Protein AF-A0A3D2EVU8-F1 (afdb_monomer)

Solvent-accessible surface area (backbone atoms only — not comparable to full-atom values): 10740 Å² total; per-residue (Å²): 133,89,75,84,70,82,84,50,96,63,63,74,63,83,62,79,67,65,50,72,44,79,49,86,49,70,59,48,60,44,52,37,66,28,72,18,27,30,40,34,46,82,52,74,41,42,39,38,38,39,39,36,32,22,49,36,21,38,41,41,31,84,50,74,36,56,26,58,30,33,38,40,38,37,39,22,44,36,27,36,41,38,27,67,49,17,44,34,21,46,46,19,35,40,39,40,38,21,45,36,28,38,40,42,21,51,49,9,38,39,17,49,48,12,38,41,38,40,37,20,44,36,31,38,42,37,25,66,28,36,39,33,14,70,57,10,38,39,38,41,38,23,44,36,35,40,38,43,35,36,37,50,44,40,38,21,37,39,38,43,39,30,45,37,37,42,40,38,32,73,52,37,42,41,46,70,74,36,47,79,46,79,52,65,79,43,76,49,82,46,66,43,80,48,78,65,77,75,84,85,77,88,77,86,75,85,73,85,75,85,85,85,75,85,85,131

Nearest PDB 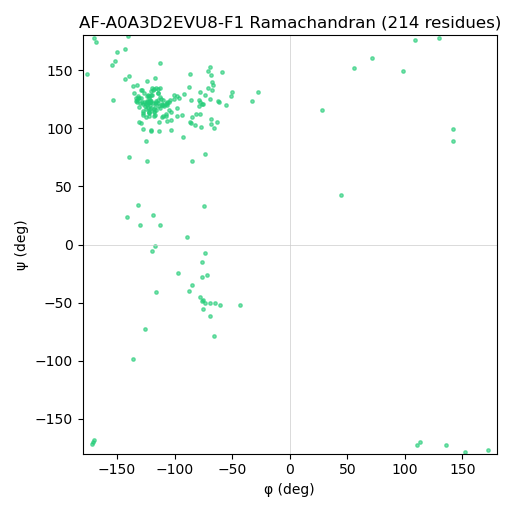structures (foldseek):
  5awf-assembly1_B  TM=2.174E-01  e=3.910E-01  Escherichia coli K-12

pLDDT: mean 75.53, std 14.18, range [32.53, 96.56]

Foldseek 3Di:
DPDPDDDDPDAPDEDDDADEDEDDDQEEEYEHEYQHWHYEYADENDDEEYEYEHQAEEYEYEDAYAHCAYEYHYYHQHYEYEYQHEEEAAHYEYAHEHQHYEYYYNAEYHAAQYEYEAYHQEAEYYGNHEYEHQAYEYEAYHAEYEAAHEDEYHHYEYEHYYAEYEHEYNEEYEVPVYHYHYHYNYYDYHYYYDYDDPDDDDDDDDDDDDDDDDDD

S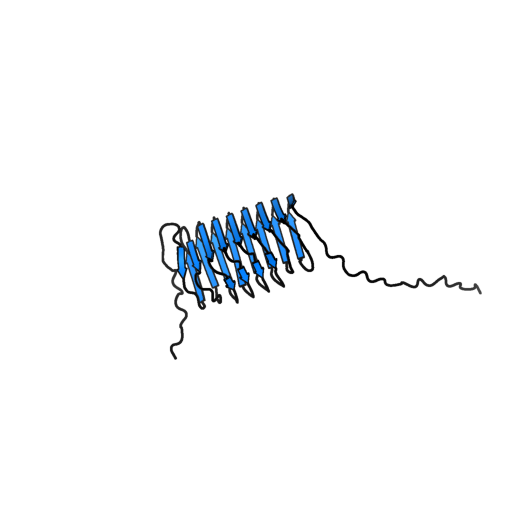equence (216 aa):
MLGFAPLATTPLGSPSANEAYSMQVTSGTFTLSLQGAGKLITDIYPSGQFSLNGRAVALSVNRPAQFNSGSFILEGQDVTLKDGFGIIANNGSFSLTGQSVTLESGFGIIADSGTFTFSGQNVDFKADRVISADSGTFVLTGQDITEDISDVFGFGTFTLTGTNVDLSVQRLLVADSAAFSISMQSFDIRGWLSPVTPTEVWIEQTVPTEIWVDAS

Radius of gyration: 23.31 Å; Cα 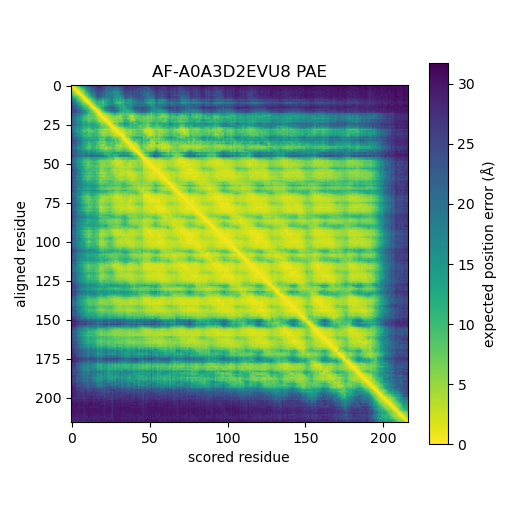contacts (8 Å, |Δi|>4): 636; chains: 1; bounding box: 64×25×99 Å

Mean predicted aligned error: 11.89 Å

Secondary structure (DSSP, 8-state):
---------S-----SS-EEEEE--SSEEEEEEESSEEEEE-S----EEEEEEEEEEEEEE-S-EEEEEEEEEEEEEEEEEEESS-EEEEEEEEEEESSEEEEEESSEEEESS-EEEEEEEEEEEEESSEEE-SS-EEEEEEEEEEEEE-S-EESSEEEEEEEEEEEEESS-EEESS-EEEEEEEEEEEES-EEE--PPP------PPP-------

Structure (mmCIF, N/CA/C/O backbone):
data_AF-A0A3D2EVU8-F1
#
_entry.id   AF-A0A3D2EVU8-F1
#
loop_
_atom_site.group_PDB
_atom_site.id
_atom_site.type_symbol
_atom_site.label_atom_id
_atom_site.label_alt_id
_atom_site.label_comp_id
_atom_site.label_asym_id
_atom_site.label_entity_id
_atom_site.label_seq_id
_atom_site.pdbx_PDB_ins_code
_atom_site.Cartn_x
_atom_site.Cartn_y
_atom_site.Cartn_z
_atom_site.occupancy
_atom_site.B_iso_or_equiv
_atom_site.auth_seq_id
_atom_site.auth_comp_id
_atom_site.auth_asym_id
_atom_site.auth_atom_id
_atom_site.pdbx_PDB_model_num
ATOM 1 N N . MET A 1 1 ? -40.893 -5.222 4.378 1.00 35.28 1 MET A N 1
ATOM 2 C CA . MET A 1 1 ? -39.531 -4.956 3.871 1.00 35.28 1 MET A CA 1
ATOM 3 C C . MET A 1 1 ? -38.880 -3.953 4.804 1.00 35.28 1 MET A C 1
ATOM 5 O O . MET A 1 1 ? -39.194 -2.775 4.728 1.00 35.28 1 MET A O 1
ATOM 9 N N . LEU A 1 2 ? -38.079 -4.433 5.756 1.00 32.81 2 LEU A N 1
ATOM 10 C CA . LEU A 1 2 ? -37.263 -3.578 6.617 1.00 32.81 2 LEU A CA 1
ATOM 11 C C . LEU A 1 2 ? -36.058 -3.137 5.785 1.00 32.81 2 LEU A C 1
ATOM 13 O O . LEU A 1 2 ? -35.164 -3.935 5.523 1.00 32.81 2 LEU A O 1
ATOM 17 N N . GLY A 1 3 ? -36.101 -1.906 5.278 1.00 32.53 3 GLY A N 1
ATOM 18 C CA . GLY A 1 3 ? -34.961 -1.297 4.607 1.00 32.53 3 GLY A CA 1
ATOM 19 C C . GLY A 1 3 ? -33.875 -1.002 5.634 1.00 32.53 3 GLY A C 1
ATOM 20 O O . GLY A 1 3 ? -34.138 -0.335 6.633 1.00 32.53 3 GLY A O 1
ATOM 21 N N . PHE A 1 4 ? -32.668 -1.509 5.399 1.00 35.53 4 PHE A N 1
ATOM 22 C CA . PHE A 1 4 ? -31.481 -1.092 6.133 1.00 35.53 4 PHE A CA 1
ATOM 23 C C . PHE A 1 4 ? -31.203 0.372 5.776 1.00 35.53 4 PHE A C 1
ATOM 25 O O . PHE A 1 4 ? -30.705 0.673 4.693 1.00 35.53 4 PHE A O 1
ATOM 32 N N . ALA A 1 5 ? -31.588 1.296 6.655 1.00 37.56 5 ALA A N 1
ATOM 33 C CA . ALA A 1 5 ? -31.099 2.664 6.584 1.00 37.56 5 ALA A CA 1
ATOM 34 C C . ALA A 1 5 ? -29.617 2.659 7.003 1.00 37.56 5 ALA A C 1
ATOM 36 O O . ALA A 1 5 ? -29.293 2.020 8.008 1.00 37.56 5 ALA A O 1
ATOM 37 N N . PRO A 1 6 ? -28.713 3.340 6.279 1.00 40.16 6 PRO A N 1
ATOM 38 C CA . PRO A 1 6 ? -27.336 3.494 6.726 1.00 40.16 6 PRO A CA 1
ATOM 39 C C . PRO A 1 6 ? -27.325 4.291 8.040 1.00 40.16 6 PRO A C 1
ATOM 41 O O . PRO A 1 6 ? -27.564 5.497 8.061 1.00 40.16 6 PRO A O 1
ATOM 44 N N . LEU A 1 7 ? -27.095 3.596 9.156 1.00 46.44 7 LEU A N 1
ATOM 45 C CA . LEU A 1 7 ? -26.858 4.199 10.463 1.00 46.44 7 LEU A CA 1
ATOM 46 C C . LEU A 1 7 ? -25.374 4.561 10.584 1.00 46.44 7 LEU A C 1
ATOM 48 O O . LEU A 1 7 ? -24.544 3.666 10.711 1.00 46.44 7 LEU A O 1
ATOM 52 N N . ALA A 1 8 ? -25.094 5.868 10.571 1.00 46.59 8 ALA A N 1
ATOM 53 C CA . ALA A 1 8 ? -24.137 6.594 11.424 1.00 46.59 8 ALA A CA 1
ATOM 54 C C . ALA A 1 8 ? -23.390 7.696 10.649 1.00 46.59 8 ALA A C 1
ATOM 56 O O . ALA A 1 8 ? -22.292 7.495 10.150 1.00 46.59 8 ALA A O 1
ATOM 57 N N . THR A 1 9 ? -23.952 8.907 10.624 1.00 44.12 9 THR A N 1
ATOM 58 C CA . THR A 1 9 ? -23.185 10.145 10.366 1.00 44.12 9 THR A CA 1
ATOM 59 C C . THR A 1 9 ? -22.629 10.754 11.660 1.00 44.12 9 THR A C 1
ATOM 61 O O . THR A 1 9 ? -22.104 11.864 11.652 1.00 44.12 9 THR A O 1
ATOM 64 N N . THR A 1 10 ? -22.774 10.067 12.796 1.00 46.44 10 THR A N 1
ATOM 65 C CA . THR A 1 10 ? -22.275 10.517 14.099 1.00 46.44 10 THR A CA 1
ATOM 66 C C . THR A 1 10 ? -20.915 9.881 14.387 1.00 46.44 10 THR A C 1
ATOM 68 O O . THR A 1 10 ? -20.835 8.649 14.355 1.00 46.44 10 THR A O 1
ATOM 71 N N . PRO A 1 11 ? -19.871 10.675 14.699 1.00 52.22 11 PRO A N 1
ATOM 72 C CA . PRO A 1 11 ? -18.572 10.160 15.120 1.00 52.22 11 PRO A CA 1
ATOM 73 C C . PRO A 1 11 ? -18.739 9.137 16.244 1.00 52.22 11 PRO A C 1
ATOM 75 O O . PRO A 1 11 ? -19.468 9.382 17.210 1.00 52.22 11 PRO A O 1
ATOM 78 N N . LEU A 1 12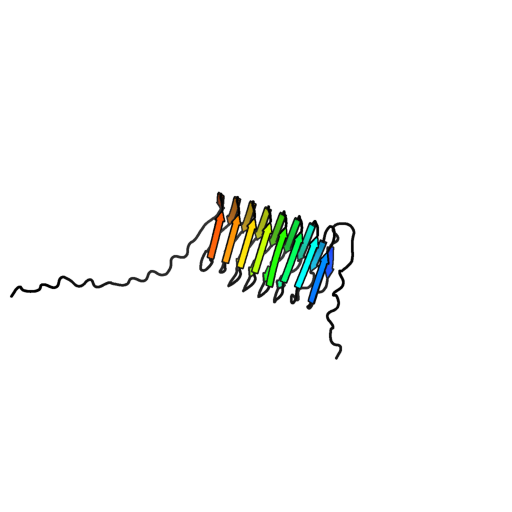 ? -18.086 7.985 16.112 1.00 55.78 12 LEU A N 1
ATOM 79 C CA . LEU A 1 12 ? -18.109 6.923 17.117 1.00 55.78 12 LEU A CA 1
ATOM 80 C C . LEU A 1 12 ? -17.251 7.324 18.323 1.00 55.78 12 LEU A C 1
ATOM 82 O O . LEU A 1 12 ? -16.126 6.872 18.479 1.00 55.78 12 LEU A O 1
ATOM 86 N N . GLY A 1 13 ? -17.818 8.187 19.168 1.00 50.19 13 GLY A N 1
ATOM 87 C CA . GLY A 1 13 ? -17.285 8.563 20.475 1.00 50.19 13 GLY A CA 1
ATOM 88 C C . GLY A 1 13 ? -16.034 9.447 20.446 1.00 50.19 13 GLY A C 1
ATOM 89 O O . GLY A 1 13 ? -15.316 9.541 19.460 1.00 50.19 13 GLY A O 1
ATOM 90 N N . SER A 1 14 ? -15.779 10.108 21.572 1.00 47.78 14 SER A N 1
ATOM 91 C CA . SER A 1 14 ? -14.520 10.786 21.892 1.00 47.78 14 SER A CA 1
ATOM 92 C C . SER A 1 14 ? -13.823 10.008 23.020 1.00 47.78 14 SER A C 1
ATOM 94 O O . SER A 1 14 ? -14.339 10.043 24.140 1.00 47.78 14 SER A O 1
ATOM 96 N N . PRO A 1 15 ? -12.702 9.303 22.786 1.00 52.34 15 PRO A N 1
ATOM 97 C CA . PRO A 1 15 ? -12.020 8.545 23.816 1.00 52.34 15 PRO A CA 1
ATOM 98 C C . PRO A 1 15 ? -10.650 9.128 24.170 1.00 52.34 15 PRO A C 1
ATOM 100 O O . PRO A 1 15 ? -9.976 9.812 23.391 1.00 52.34 15 PRO A O 1
ATOM 103 N N . SER A 1 16 ? -10.246 8.793 25.390 1.00 52.41 16 SER A N 1
ATOM 104 C CA . SER A 1 16 ? -8.866 8.776 25.850 1.00 52.41 16 SER A CA 1
ATOM 105 C C . SER A 1 16 ? -8.069 7.690 25.116 1.00 52.41 16 SER A C 1
ATOM 107 O O . SER A 1 16 ? -8.575 6.591 24.956 1.00 52.41 16 SER A O 1
ATOM 109 N N . ALA A 1 17 ? -6.841 8.021 24.706 1.00 54.25 17 ALA A N 1
ATOM 110 C CA . ALA A 1 17 ? -5.732 7.159 24.259 1.00 54.25 17 ALA A CA 1
ATOM 111 C C . ALA A 1 17 ? -6.037 5.783 23.599 1.00 54.25 17 ALA A C 1
ATOM 113 O O . ALA A 1 17 ? -6.423 4.838 24.269 1.00 54.25 17 ALA A O 1
ATOM 114 N N . ASN A 1 18 ? -5.668 5.645 22.315 1.00 55.25 18 ASN A N 1
ATOM 115 C CA . ASN A 1 18 ? -5.329 4.397 21.595 1.00 55.25 18 ASN A CA 1
ATOM 116 C C . ASN A 1 18 ? -6.245 3.164 21.794 1.00 55.25 18 ASN A C 1
ATOM 118 O O . ASN A 1 18 ? -5.762 2.035 21.892 1.00 55.25 18 ASN A O 1
ATOM 122 N N . GLU A 1 19 ? -7.564 3.347 21.802 1.00 64.56 19 GLU A N 1
ATOM 123 C CA . GLU A 1 19 ? -8.507 2.223 21.849 1.00 64.56 19 GLU A CA 1
ATOM 124 C C . GLU A 1 19 ? -8.853 1.698 20.444 1.00 64.56 19 GLU A C 1
ATOM 126 O O . GLU A 1 19 ? -9.114 2.464 19.513 1.00 64.56 19 GLU A O 1
ATOM 131 N N . ALA A 1 20 ? -8.862 0.370 20.292 1.00 63.62 20 ALA A N 1
ATOM 132 C CA . ALA A 1 20 ? -9.283 -0.303 19.067 1.00 63.62 20 ALA A CA 1
ATOM 133 C C . ALA A 1 20 ? -1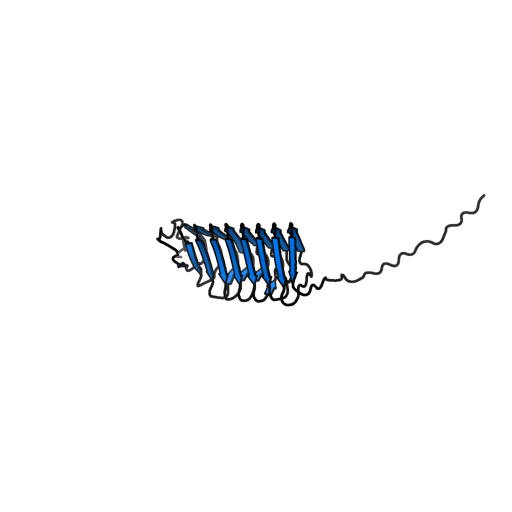0.803 -0.510 19.069 1.00 63.62 20 ALA A C 1
ATOM 135 O O . ALA A 1 20 ? -11.348 -1.153 19.966 1.00 63.62 20 ALA A O 1
ATOM 136 N N . TYR A 1 21 ? -11.488 -0.017 18.037 1.00 66.75 21 TYR A N 1
ATOM 137 C CA . TYR A 1 21 ? -12.930 -0.194 17.875 1.00 66.75 21 TYR A CA 1
ATOM 138 C C . TYR A 1 21 ? -13.247 -1.318 16.881 1.00 66.75 21 TYR A C 1
ATOM 140 O O . TYR A 1 21 ? -12.746 -1.315 15.753 1.00 66.75 21 TYR A O 1
ATOM 148 N N . SER A 1 22 ? -14.105 -2.264 17.275 1.00 63.69 22 SER A N 1
ATOM 149 C CA . SER A 1 22 ? -14.609 -3.326 16.396 1.00 63.69 22 SER A CA 1
ATOM 150 C C . SER A 1 22 ? -15.916 -2.911 15.725 1.00 63.69 22 SER A C 1
ATOM 152 O O . SER A 1 22 ? -16.868 -2.535 16.409 1.00 63.69 22 SER A O 1
ATOM 154 N N . MET A 1 23 ? -16.002 -3.046 14.404 1.00 61.19 23 MET A N 1
ATOM 155 C CA . MET A 1 23 ? -17.216 -2.735 13.648 1.00 61.19 23 MET A CA 1
ATOM 156 C C . MET A 1 23 ? -17.512 -3.831 12.628 1.00 61.19 23 MET A C 1
ATOM 158 O O . MET A 1 23 ? -16.648 -4.185 11.828 1.00 61.19 23 MET A O 1
ATOM 162 N N . GLN A 1 24 ? -18.756 -4.305 12.619 1.00 62.41 24 GLN A N 1
ATOM 163 C CA . GLN A 1 24 ? -19.318 -5.056 11.498 1.00 62.41 24 GLN A CA 1
ATOM 164 C C . GLN A 1 24 ? -19.659 -4.067 10.388 1.00 62.41 24 GLN A C 1
ATOM 166 O O . GLN A 1 24 ? -20.442 -3.145 10.622 1.00 62.41 24 GLN A O 1
ATOM 171 N N . VAL A 1 25 ? -19.070 -4.224 9.203 1.00 59.31 25 VAL A N 1
ATOM 172 C CA . VAL A 1 25 ? -19.362 -3.326 8.084 1.00 59.31 25 VAL A CA 1
ATOM 173 C C . VAL A 1 25 ? -20.056 -4.073 6.960 1.00 59.31 25 VAL A C 1
ATOM 175 O O . VAL A 1 25 ? -19.567 -5.106 6.520 1.00 59.31 25 VAL A O 1
ATOM 178 N N . THR A 1 26 ? -21.170 -3.518 6.480 1.00 54.72 26 THR A N 1
ATOM 179 C CA . THR A 1 26 ? -21.890 -4.008 5.295 1.00 54.72 26 THR A CA 1
ATOM 180 C C . THR A 1 26 ? -21.888 -2.975 4.158 1.00 54.72 26 THR A C 1
ATOM 182 O O . THR A 1 26 ? -21.669 -3.358 3.015 1.00 54.72 26 THR A O 1
ATOM 185 N N . SER A 1 27 ? -22.074 -1.677 4.457 1.00 60.56 27 SER A N 1
ATOM 186 C CA . SER A 1 27 ? -21.845 -0.536 3.543 1.00 60.56 27 SER A CA 1
ATOM 187 C C . SER A 1 27 ? -22.062 0.809 4.258 1.00 60.56 27 SER A C 1
ATOM 189 O O . SER A 1 27 ? -22.966 0.888 5.092 1.00 60.56 27 SER A O 1
ATOM 191 N N . GLY A 1 28 ? -21.323 1.873 3.922 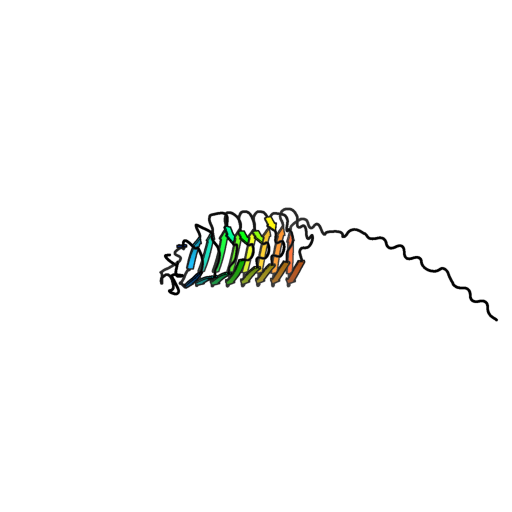1.00 64.50 28 GLY A N 1
ATOM 192 C CA . GLY A 1 28 ? -21.583 3.234 4.435 1.00 64.50 28 GLY A CA 1
ATOM 193 C C . GLY A 1 28 ? -20.348 4.136 4.511 1.00 64.50 28 GLY A C 1
ATOM 194 O O . GLY A 1 28 ? -19.256 3.717 4.133 1.00 64.50 28 GLY A O 1
ATOM 195 N N . THR A 1 29 ? -20.524 5.367 5.001 1.00 67.31 29 THR A N 1
ATOM 196 C CA . THR A 1 29 ? -19.414 6.264 5.363 1.00 67.31 29 THR A CA 1
ATOM 197 C C . THR A 1 29 ? -19.217 6.229 6.871 1.00 67.31 29 THR A C 1
ATOM 199 O O . THR A 1 29 ? -20.158 6.492 7.613 1.00 67.31 29 THR A O 1
ATOM 202 N N . PHE A 1 30 ? -18.003 5.932 7.326 1.00 70.81 30 PHE A N 1
ATOM 203 C CA . PHE A 1 30 ? -17.668 5.858 8.745 1.00 70.81 30 PHE A CA 1
ATOM 204 C C . PHE A 1 30 ? -16.466 6.747 9.032 1.00 70.81 30 PHE A C 1
ATOM 206 O O . PHE A 1 30 ? -15.401 6.542 8.450 1.00 70.81 30 PHE A O 1
ATOM 213 N N . THR A 1 31 ? -16.631 7.694 9.954 1.00 68.75 31 THR A N 1
ATOM 214 C CA . THR A 1 31 ? -15.554 8.586 10.394 1.00 68.75 31 THR A CA 1
ATOM 215 C C . THR A 1 31 ? -15.305 8.415 11.884 1.00 68.75 31 THR A C 1
ATOM 217 O O . THR A 1 31 ? -16.233 8.490 12.693 1.00 68.75 31 THR A O 1
ATOM 220 N N . LEU A 1 32 ? -14.043 8.202 12.245 1.00 69.31 32 LEU A N 1
ATOM 221 C CA . LEU A 1 32 ? -13.582 8.123 13.626 1.00 69.31 32 LEU A CA 1
ATOM 222 C C . LEU A 1 32 ? -12.410 9.100 13.818 1.00 69.31 32 LEU A C 1
ATOM 224 O O . LEU A 1 32 ? -11.403 8.985 13.123 1.00 69.31 32 LEU A O 1
ATOM 228 N N . SER A 1 33 ? -12.548 10.055 14.748 1.00 65.88 33 SER A N 1
ATOM 229 C CA . SER A 1 33 ? -11.587 11.157 14.948 1.00 65.88 33 SER A CA 1
ATOM 230 C C . SER A 1 33 ? -11.187 11.315 16.418 1.00 65.88 33 SER A C 1
ATOM 232 O O . SER A 1 33 ? -11.984 11.820 17.209 1.00 65.88 33 SER A O 1
ATOM 234 N N . LEU A 1 34 ? -9.973 10.892 16.800 1.00 65.50 34 LEU A N 1
ATOM 235 C CA . LEU A 1 34 ? -9.563 10.733 18.212 1.00 65.50 34 LEU A CA 1
ATOM 236 C C . LEU A 1 34 ? -8.087 11.132 18.462 1.00 65.50 34 LEU A C 1
ATOM 238 O O . LEU A 1 34 ? -7.299 11.236 17.526 1.00 65.50 34 LEU A O 1
ATOM 242 N N . GLN A 1 35 ? -7.645 11.264 19.726 1.00 63.75 35 GLN A N 1
ATOM 243 C CA . GLN A 1 35 ? -6.212 11.430 20.093 1.00 63.75 35 GLN A CA 1
ATOM 244 C C . GLN A 1 35 ? -5.381 10.123 19.977 1.00 63.75 35 GLN A C 1
ATOM 246 O O . GLN A 1 35 ? -4.438 9.890 20.731 1.00 63.75 35 GLN A O 1
ATOM 251 N N . GLY A 1 36 ? -5.727 9.263 19.024 1.00 64.56 36 GLY A N 1
ATOM 252 C CA . GLY A 1 36 ? -5.274 7.876 18.926 1.00 64.56 36 GLY A CA 1
ATOM 253 C C . GLY A 1 36 ? -6.450 7.040 18.450 1.00 64.56 36 GLY A C 1
ATOM 254 O O . GLY A 1 36 ? -7.357 6.774 19.234 1.00 64.56 36 GLY A O 1
ATOM 255 N N . ALA A 1 37 ? -6.496 6.730 17.160 1.00 64.81 37 ALA A N 1
ATOM 256 C CA . ALA A 1 37 ? -7.654 6.143 16.513 1.00 64.81 37 ALA A CA 1
ATOM 257 C C . ALA A 1 37 ? -7.287 4.757 15.967 1.00 64.81 37 ALA A C 1
ATOM 259 O O . ALA A 1 37 ? -6.413 4.631 15.116 1.00 64.81 37 ALA A O 1
ATOM 260 N N . GLY A 1 38 ? -7.932 3.709 16.484 1.00 67.38 38 GLY A N 1
ATOM 261 C CA . GLY A 1 38 ? -7.721 2.326 16.065 1.00 67.38 38 GLY A CA 1
ATOM 262 C C . GLY A 1 38 ? -9.012 1.702 15.541 1.00 67.38 38 GLY A C 1
ATOM 263 O O . GLY A 1 38 ? -10.043 1.778 16.209 1.00 67.38 38 GLY A O 1
ATOM 264 N N . LYS A 1 39 ? -8.980 1.043 14.381 1.00 74.81 39 LYS A N 1
ATOM 265 C CA . LYS A 1 39 ? -10.116 0.259 13.875 1.00 74.81 39 LYS A CA 1
ATOM 266 C C . LYS A 1 39 ? -9.699 -1.188 13.625 1.00 74.81 39 LYS A C 1
ATOM 268 O O . LYS A 1 39 ? -8.728 -1.445 12.919 1.00 74.81 39 LYS A O 1
ATOM 273 N N . LEU A 1 40 ? -10.464 -2.127 14.179 1.00 72.88 40 LEU A N 1
ATOM 274 C CA . LEU A 1 40 ? -10.356 -3.556 13.895 1.00 72.88 40 LEU A CA 1
ATOM 275 C C . LEU A 1 40 ? -11.545 -3.980 13.028 1.00 72.88 40 LEU A C 1
ATOM 277 O O . LEU A 1 40 ? -12.702 -3.813 13.424 1.00 72.88 40 LEU A O 1
ATOM 281 N N . ILE A 1 41 ? -11.266 -4.539 11.851 1.00 71.69 41 ILE A N 1
ATOM 282 C CA . ILE A 1 41 ? -12.298 -5.099 10.971 1.00 71.69 41 ILE A CA 1
ATOM 283 C C . ILE A 1 41 ? -12.257 -6.623 11.101 1.00 71.69 41 ILE A C 1
ATOM 285 O O . ILE A 1 41 ? -11.263 -7.256 10.751 1.00 71.69 41 ILE A O 1
ATOM 289 N N . THR A 1 42 ? -13.325 -7.206 11.651 1.00 65.12 42 THR A N 1
ATOM 290 C CA . THR A 1 42 ? -13.420 -8.656 11.898 1.00 65.12 42 THR A CA 1
ATOM 291 C C . THR A 1 42 ? -14.170 -9.407 10.808 1.00 65.12 42 THR A C 1
ATOM 293 O O . THR A 1 42 ? -13.913 -10.592 10.637 1.00 65.12 42 THR A O 1
ATOM 296 N N . ASP A 1 43 ? -15.056 -8.727 10.077 1.00 62.47 43 ASP A N 1
ATOM 297 C CA . ASP A 1 43 ? -15.814 -9.264 8.947 1.00 62.47 43 ASP A CA 1
ATOM 298 C C . ASP A 1 43 ? -15.803 -8.248 7.806 1.00 62.47 43 ASP A C 1
ATOM 300 O O . ASP A 1 43 ? -15.919 -7.038 8.021 1.00 62.47 43 ASP A O 1
ATOM 304 N N . ILE A 1 44 ? -15.594 -8.748 6.592 1.00 58.19 44 ILE A N 1
ATOM 305 C CA . ILE A 1 44 ? -15.133 -7.944 5.464 1.00 58.19 44 ILE A CA 1
ATOM 306 C C . ILE A 1 44 ? -16.187 -8.025 4.360 1.00 58.19 44 ILE A C 1
ATOM 308 O O . ILE A 1 44 ? -16.234 -8.983 3.597 1.00 58.19 44 ILE A O 1
ATOM 312 N N . TYR A 1 45 ? -17.041 -6.999 4.294 1.00 60.44 45 TYR A N 1
ATOM 313 C CA . TYR A 1 45 ? -17.907 -6.695 3.146 1.00 60.44 45 TYR A CA 1
ATOM 314 C C . TYR A 1 45 ? -17.630 -5.260 2.685 1.00 60.44 45 TYR A C 1
ATOM 316 O O . TYR A 1 45 ? -18.424 -4.355 2.958 1.00 60.44 45 TYR A O 1
ATOM 324 N N . PRO A 1 46 ? -16.474 -4.978 2.066 1.00 62.78 46 PRO A N 1
ATOM 325 C CA . PRO A 1 46 ? -16.039 -3.612 1.888 1.00 62.78 46 PRO A CA 1
ATOM 326 C C . PRO A 1 46 ? -16.748 -3.087 0.665 1.00 62.78 46 PRO A C 1
ATOM 328 O O . PRO A 1 46 ? -16.445 -3.451 -0.471 1.00 62.78 46 PRO A O 1
ATOM 331 N N . SER A 1 47 ? -17.759 -2.293 0.967 1.00 66.62 47 SER A N 1
ATOM 332 C CA . SER A 1 47 ? -18.308 -1.261 0.117 1.00 66.62 47 SER A CA 1
ATOM 333 C C . SER A 1 47 ? -18.447 -0.018 0.998 1.00 66.62 47 SER A C 1
ATOM 335 O O . SER A 1 47 ? -18.831 -0.116 2.166 1.00 66.62 47 SER A O 1
ATOM 337 N N . GLY A 1 48 ? -18.078 1.157 0.490 1.00 74.19 48 GLY A N 1
ATOM 338 C CA . GLY A 1 48 ? -18.196 2.422 1.229 1.00 74.19 48 GLY A CA 1
ATOM 339 C C . GLY A 1 48 ? -16.871 3.091 1.598 1.00 74.19 48 GLY A C 1
ATOM 340 O O . GLY A 1 48 ? -15.815 2.730 1.087 1.00 74.19 48 GLY A O 1
ATOM 341 N N . GLN A 1 49 ? -16.947 4.121 2.439 1.00 80.75 49 GLN A N 1
ATOM 342 C CA . GLN A 1 49 ? -15.828 5.000 2.775 1.00 80.75 49 GLN A CA 1
ATOM 343 C C . GLN A 1 49 ? -15.519 4.941 4.274 1.00 80.75 49 GLN A C 1
ATOM 345 O O . GLN A 1 49 ? -16.403 5.080 5.117 1.00 80.75 49 GLN A O 1
ATOM 350 N N . PHE A 1 50 ? -14.248 4.791 4.618 1.00 80.94 50 PHE A N 1
ATOM 351 C CA . PHE A 1 50 ? -13.759 4.749 5.989 1.00 80.94 50 PHE A CA 1
ATOM 352 C C . PHE A 1 50 ? -12.706 5.821 6.161 1.00 80.94 50 PHE A C 1
ATOM 354 O O . PHE A 1 50 ? -11.716 5.813 5.444 1.00 80.94 50 PHE A O 1
ATOM 361 N N . SER A 1 51 ? -12.916 6.727 7.104 1.00 84.88 51 SER A N 1
ATOM 362 C CA . SER A 1 51 ? -11.958 7.767 7.451 1.00 84.88 51 SER A CA 1
ATOM 363 C C . SER A 1 51 ? -11.589 7.638 8.924 1.00 84.88 51 SER A C 1
ATOM 365 O O . SER A 1 51 ? -12.462 7.594 9.795 1.00 84.88 51 SER A O 1
ATOM 367 N N . LEU A 1 52 ? -10.294 7.522 9.195 1.00 85.50 52 LEU A N 1
ATOM 368 C CA . LEU A 1 52 ? -9.740 7.387 10.532 1.00 85.50 52 LEU A CA 1
ATOM 369 C C . LEU A 1 52 ? -8.664 8.448 10.724 1.00 85.50 52 LEU A C 1
ATOM 371 O O . LEU A 1 52 ? -7.610 8.366 10.099 1.00 85.50 52 LEU A O 1
ATOM 375 N N . ASN A 1 53 ? -8.931 9.424 11.591 1.00 84.00 53 ASN A N 1
ATOM 376 C CA . ASN A 1 53 ? -8.058 10.579 11.766 1.00 84.00 53 ASN A CA 1
ATOM 377 C C . ASN A 1 53 ? -7.622 10.728 13.234 1.00 84.00 53 ASN A C 1
ATOM 379 O O . ASN A 1 53 ? -8.416 10.532 14.160 1.00 84.00 53 ASN A O 1
ATOM 383 N N . GLY A 1 54 ? -6.364 11.094 13.477 1.00 83.19 54 GLY A N 1
ATOM 384 C CA . GLY A 1 54 ? -5.842 11.257 14.838 1.00 83.19 54 GLY A CA 1
ATOM 385 C C . GLY A 1 54 ? -4.337 11.487 14.900 1.00 83.19 54 GLY A C 1
ATOM 386 O O . GLY A 1 54 ? -3.680 11.579 13.878 1.00 83.19 54 GLY A O 1
ATOM 387 N N . ARG A 1 55 ? -3.751 11.584 16.100 1.00 85.06 55 ARG A N 1
ATOM 388 C CA . ARG A 1 55 ? -2.279 11.670 16.218 1.00 85.06 55 ARG A CA 1
ATOM 389 C C . ARG A 1 55 ? -1.617 10.347 15.826 1.00 85.06 55 ARG A C 1
ATOM 391 O O . ARG A 1 55 ? -0.722 10.343 14.999 1.00 85.06 55 ARG A O 1
ATOM 398 N N . ALA A 1 56 ? -2.084 9.245 16.399 1.00 88.38 56 ALA A N 1
ATOM 399 C CA . ALA A 1 56 ? -1.722 7.897 15.978 1.00 88.38 56 ALA A CA 1
ATOM 400 C C . ALA A 1 56 ? -2.963 7.234 15.376 1.00 88.38 56 ALA A C 1
ATOM 402 O O . ALA A 1 56 ? -4.051 7.352 15.944 1.00 88.38 56 ALA A O 1
ATOM 403 N N . VAL A 1 57 ? -2.818 6.572 14.236 1.00 89.25 57 VAL A N 1
ATOM 404 C CA . VAL A 1 57 ? -3.908 5.973 13.471 1.00 89.25 57 VAL A CA 1
ATOM 405 C C . VAL A 1 57 ? -3.528 4.554 13.077 1.00 89.25 57 VAL A C 1
ATOM 407 O O . VAL A 1 57 ? -2.524 4.347 12.409 1.00 89.25 57 VAL A O 1
ATOM 410 N N . ALA A 1 58 ? -4.340 3.571 13.460 1.00 87.44 58 ALA A N 1
ATOM 411 C CA . ALA A 1 58 ? -4.101 2.171 13.133 1.00 87.44 58 ALA A CA 1
ATOM 412 C C . ALA A 1 58 ? -5.357 1.491 12.574 1.00 87.44 58 ALA A C 1
ATOM 414 O O . ALA A 1 58 ? -6.416 1.489 13.203 1.00 87.44 58 ALA A O 1
ATOM 415 N N . LEU A 1 59 ? -5.233 0.848 11.416 1.00 86.50 59 LEU A N 1
ATOM 416 C CA . LEU A 1 59 ? -6.209 -0.109 10.900 1.00 86.50 59 LEU A CA 1
ATOM 417 C C . LEU A 1 59 ? -5.579 -1.495 10.942 1.00 86.50 59 LEU A C 1
ATOM 419 O O . LEU A 1 59 ? -4.539 -1.735 10.335 1.00 86.50 59 LEU A O 1
ATOM 423 N N . SER A 1 60 ? -6.201 -2.408 11.679 1.00 85.69 60 SER A N 1
ATOM 424 C CA . SER A 1 60 ? -5.762 -3.798 11.750 1.00 85.69 60 SER A CA 1
ATOM 425 C C . SER A 1 60 ? -6.823 -4.717 11.175 1.00 85.69 60 SER A C 1
ATOM 427 O O . SER A 1 60 ? -8.014 -4.598 11.480 1.00 85.69 60 SER A O 1
ATOM 429 N N . VAL A 1 61 ? -6.369 -5.658 10.359 1.00 81.50 61 VAL A N 1
ATOM 430 C CA . VAL A 1 61 ? -7.190 -6.689 9.747 1.00 81.50 61 VAL A CA 1
ATOM 431 C C . VAL A 1 61 ? -6.593 -8.042 10.118 1.00 81.50 61 VAL A C 1
ATOM 433 O O . VAL A 1 61 ? -5.404 -8.293 9.936 1.00 81.50 61 VAL A O 1
ATOM 436 N N . ASN A 1 62 ? -7.408 -8.896 10.739 1.00 77.75 62 ASN A N 1
ATOM 437 C CA . ASN A 1 62 ? -6.948 -10.161 11.327 1.00 77.75 62 ASN A CA 1
ATOM 438 C C . ASN A 1 62 ? -7.618 -11.387 10.690 1.00 77.75 62 ASN A C 1
ATOM 440 O O . ASN A 1 62 ? -7.788 -12.424 11.331 1.00 77.75 62 ASN A O 1
ATOM 444 N N . ARG A 1 63 ? -8.063 -11.236 9.441 1.00 78.06 63 ARG A N 1
ATOM 445 C CA . ARG A 1 63 ? -8.642 -12.275 8.585 1.00 78.06 63 ARG A CA 1
ATOM 446 C C . ARG A 1 63 ? -8.358 -11.915 7.123 1.00 78.06 63 ARG A C 1
ATOM 448 O O . ARG A 1 63 ? -8.171 -10.734 6.860 1.00 78.06 63 ARG A O 1
ATOM 455 N N . PRO A 1 64 ? -8.381 -12.880 6.187 1.00 76.31 64 PRO A N 1
ATOM 456 C CA . PRO A 1 64 ? -8.237 -12.586 4.763 1.00 76.31 64 PRO A CA 1
ATOM 457 C C . PRO A 1 64 ? -9.200 -11.486 4.313 1.00 76.31 64 PRO A C 1
ATOM 459 O O . PRO A 1 64 ? -10.404 -11.582 4.573 1.00 76.31 64 PRO A O 1
ATOM 462 N N . ALA A 1 65 ? -8.665 -10.459 3.655 1.00 72.75 65 ALA A N 1
ATOM 463 C CA . ALA A 1 65 ? -9.386 -9.229 3.385 1.00 72.75 65 ALA A CA 1
ATOM 464 C C . ALA A 1 65 ? -9.643 -9.017 1.898 1.00 72.75 65 ALA A C 1
ATOM 466 O O . ALA A 1 65 ? -8.741 -8.640 1.158 1.00 72.75 65 ALA A O 1
ATOM 467 N N . GLN A 1 66 ? -10.890 -9.221 1.464 1.00 80.44 66 GLN A N 1
ATOM 468 C CA . GLN A 1 66 ? -11.309 -8.908 0.101 1.00 80.44 66 GLN A CA 1
ATOM 469 C C . GLN A 1 66 ? -12.114 -7.608 0.053 1.00 80.44 66 GLN A C 1
ATOM 471 O O . GLN A 1 66 ? -13.275 -7.553 0.455 1.00 80.44 66 GLN A O 1
ATOM 476 N N . PHE A 1 67 ? -11.493 -6.559 -0.470 1.00 79.06 67 PHE A N 1
ATOM 477 C CA . PHE A 1 67 ? -12.060 -5.239 -0.694 1.00 79.06 67 PHE A CA 1
ATOM 478 C C . PHE A 1 67 ? -12.637 -5.139 -2.102 1.00 79.06 67 PHE A C 1
ATOM 480 O O . PHE A 1 67 ? -11.942 -4.805 -3.060 1.00 79.06 67 PHE A O 1
ATOM 487 N N . ASN A 1 68 ? -13.936 -5.433 -2.219 1.00 76.50 68 ASN A N 1
ATOM 488 C CA . ASN A 1 68 ? -14.643 -5.377 -3.496 1.00 76.50 68 ASN A CA 1
ATOM 489 C C . ASN A 1 68 ? -14.700 -3.949 -4.047 1.00 76.50 68 ASN A C 1
ATOM 491 O O . ASN A 1 68 ? -14.339 -3.732 -5.197 1.00 76.50 68 ASN A O 1
ATOM 495 N N . SER A 1 69 ? -15.129 -2.979 -3.237 1.00 77.38 69 SER A N 1
ATOM 496 C CA . SER A 1 69 ? -15.156 -1.563 -3.612 1.00 77.38 69 SER A CA 1
ATOM 497 C C . SER A 1 69 ? -15.077 -0.667 -2.376 1.00 77.38 69 SER A C 1
ATOM 499 O O . SER A 1 69 ? -15.449 -1.064 -1.279 1.00 77.38 69 SER A O 1
ATOM 501 N N . GLY A 1 70 ? -14.591 0.563 -2.510 1.00 79.62 70 GLY A N 1
ATOM 502 C CA . GLY A 1 70 ? -14.604 1.521 -1.399 1.00 79.62 70 GLY A CA 1
ATOM 503 C C . GLY A 1 70 ? -13.266 2.181 -1.127 1.00 79.62 70 GLY A C 1
ATOM 504 O O . GLY A 1 70 ? -12.278 1.905 -1.795 1.00 79.62 70 GLY A O 1
ATOM 505 N N . SER A 1 71 ? -13.259 3.090 -0.157 1.00 84.81 71 SER A N 1
ATOM 506 C CA . SER A 1 71 ? -12.123 3.958 0.144 1.00 84.81 71 SER A CA 1
ATOM 507 C C . SER A 1 71 ? -11.770 3.915 1.628 1.00 84.81 71 SER A C 1
ATOM 509 O O . SER A 1 71 ? -12.649 4.024 2.481 1.00 84.81 71 SER A O 1
ATOM 511 N N . PHE A 1 72 ? -10.485 3.763 1.931 1.00 87.44 72 PHE A N 1
ATOM 512 C CA . PHE A 1 72 ? -9.910 3.783 3.270 1.00 87.44 72 PHE A CA 1
ATOM 513 C C . PHE A 1 72 ? -8.940 4.953 3.355 1.00 87.44 72 PHE A C 1
ATOM 515 O O . PHE A 1 72 ? -7.925 4.972 2.670 1.00 87.44 72 PHE A O 1
ATOM 522 N N . ILE A 1 73 ? -9.268 5.929 4.189 1.00 90.00 73 ILE A N 1
ATOM 523 C CA . ILE A 1 73 ? -8.513 7.158 4.397 1.00 90.00 73 ILE A CA 1
ATOM 524 C C . ILE A 1 73 ? -8.030 7.147 5.845 1.00 90.00 73 ILE A C 1
ATOM 526 O O . ILE A 1 73 ? -8.839 7.123 6.772 1.00 90.00 73 ILE A O 1
ATOM 530 N N . LEU A 1 74 ? -6.719 7.104 6.042 1.00 91.50 74 LEU A N 1
ATOM 531 C CA . LEU A 1 74 ? -6.088 7.104 7.355 1.00 91.50 74 LEU A CA 1
ATOM 532 C C . LEU A 1 74 ? -5.153 8.309 7.436 1.00 91.50 74 LEU A C 1
ATOM 534 O O . LEU A 1 74 ? -4.183 8.375 6.682 1.00 91.50 74 LEU A O 1
ATOM 538 N N . GLU A 1 75 ? -5.425 9.247 8.342 1.00 91.31 75 GLU A N 1
ATOM 539 C CA . GLU A 1 75 ? -4.655 10.492 8.449 1.00 91.31 75 GLU A CA 1
ATOM 540 C C . GLU A 1 75 ? -4.168 10.741 9.878 1.00 91.31 75 GLU A C 1
ATOM 542 O O . GLU A 1 75 ? -4.962 10.861 10.815 1.00 91.31 75 GLU A O 1
ATOM 547 N N . GLY A 1 76 ? -2.857 10.884 10.062 1.00 90.19 76 GLY A N 1
ATOM 548 C CA . GLY A 1 76 ? -2.304 11.189 11.377 1.00 90.19 76 GLY A CA 1
ATOM 549 C C . GLY A 1 76 ? -0.830 11.540 11.394 1.00 90.19 76 GLY A C 1
ATOM 550 O O . GLY A 1 76 ? -0.232 11.770 10.358 1.00 90.19 76 GLY A O 1
ATOM 551 N N . GLN A 1 77 ? -0.224 11.627 12.576 1.00 90.25 77 GLN A N 1
ATOM 552 C CA . GLN A 1 77 ? 1.233 11.735 12.685 1.00 90.25 77 GLN A CA 1
ATOM 553 C C . GLN A 1 77 ? 1.877 10.369 12.434 1.00 90.25 77 GLN A C 1
ATOM 555 O O . GLN A 1 77 ? 2.762 10.270 11.593 1.00 90.25 77 GLN A O 1
ATOM 560 N N . ASP A 1 78 ? 1.375 9.329 13.096 1.00 92.38 78 ASP A N 1
ATOM 561 C CA . ASP A 1 78 ? 1.787 7.942 12.880 1.00 92.38 78 ASP A CA 1
ATOM 562 C C . ASP A 1 78 ? 0.602 7.158 12.314 1.00 92.38 78 ASP A C 1
ATOM 564 O O . ASP A 1 78 ? -0.458 7.116 12.940 1.00 92.38 78 ASP A O 1
ATOM 568 N N . VAL A 1 79 ? 0.758 6.554 11.138 1.00 94.12 79 VAL A N 1
ATOM 569 C CA . VAL A 1 79 ? -0.300 5.813 10.443 1.00 94.12 79 VAL A CA 1
ATOM 570 C C . VAL A 1 79 ? 0.153 4.388 10.160 1.00 94.12 79 VAL A C 1
ATOM 572 O O . VAL A 1 79 ? 1.192 4.171 9.547 1.00 94.12 79 VAL A O 1
ATOM 575 N N . THR A 1 80 ? -0.649 3.403 10.556 1.00 92.06 80 THR A N 1
ATOM 576 C CA . THR A 1 80 ? -0.359 1.982 10.340 1.00 92.06 80 THR A CA 1
ATOM 577 C C . THR A 1 80 ? -1.559 1.256 9.741 1.00 92.06 80 THR A C 1
ATOM 579 O O . THR A 1 80 ? -2.647 1.263 10.317 1.00 92.06 80 THR A O 1
ATOM 582 N N . LEU A 1 81 ? -1.357 0.565 8.620 1.00 90.81 81 LEU A N 1
ATOM 583 C CA . LEU A 1 81 ? -2.260 -0.477 8.129 1.00 90.81 81 LEU A CA 1
ATOM 584 C C . LEU A 1 81 ? -1.561 -1.826 8.270 1.00 90.81 81 LEU A C 1
ATOM 586 O O . LEU A 1 81 ? -0.501 -2.045 7.693 1.00 90.81 81 LEU A O 1
ATOM 590 N N . LYS A 1 82 ? -2.160 -2.724 9.049 1.00 89.44 82 LYS A N 1
ATOM 591 C CA . LYS A 1 82 ? -1.625 -4.058 9.311 1.00 89.44 82 LYS A CA 1
ATOM 592 C C . LYS A 1 82 ? -2.629 -5.122 8.906 1.00 89.44 82 LYS A C 1
ATOM 594 O O . LYS A 1 82 ? -3.725 -5.174 9.465 1.00 89.44 82 LYS A O 1
ATOM 599 N N . ASP A 1 83 ? -2.223 -6.002 8.005 1.00 86.75 83 ASP A N 1
ATOM 600 C CA . ASP A 1 83 ? -2.981 -7.183 7.612 1.00 86.75 83 ASP A CA 1
ATOM 601 C C . ASP A 1 83 ? -2.108 -8.436 7.730 1.00 86.75 83 ASP A C 1
ATOM 603 O O . ASP A 1 83 ? -1.115 -8.608 7.027 1.00 86.75 83 ASP A O 1
ATOM 607 N N . GLY A 1 84 ? -2.476 -9.339 8.638 1.00 82.44 84 GLY A N 1
ATOM 608 C CA . GLY A 1 84 ? -1.735 -10.587 8.830 1.00 82.44 84 GLY A CA 1
ATOM 609 C C . GLY A 1 84 ? -1.980 -11.646 7.750 1.00 82.44 84 GLY A C 1
ATOM 610 O O . GLY A 1 84 ? -1.229 -12.614 7.693 1.00 82.44 84 GLY A O 1
ATOM 611 N N . PHE A 1 85 ? -3.023 -11.499 6.928 1.00 81.19 85 PHE A N 1
ATOM 612 C CA . PHE A 1 85 ? -3.537 -12.525 6.010 1.00 81.19 85 PHE A CA 1
ATOM 613 C C . PHE A 1 85 ? -3.510 -12.120 4.532 1.00 81.19 85 PHE A C 1
ATOM 615 O O . PHE A 1 85 ? -3.771 -12.964 3.675 1.00 81.19 85 PHE A O 1
ATOM 622 N N . GLY A 1 86 ? -3.152 -10.872 4.239 1.00 82.56 86 GLY A N 1
ATOM 623 C CA . GLY A 1 86 ? -3.035 -10.344 2.886 1.00 82.56 86 GLY A CA 1
ATOM 624 C C . GLY A 1 86 ? -4.262 -9.552 2.435 1.00 82.56 86 GLY A C 1
ATOM 625 O O . GLY A 1 86 ? -5.396 -9.838 2.824 1.00 82.56 86 GLY A O 1
ATOM 626 N N . ILE A 1 87 ? -4.007 -8.568 1.572 1.00 84.50 87 ILE A N 1
ATOM 627 C CA . ILE A 1 87 ? -4.998 -7.612 1.069 1.00 84.50 87 ILE A CA 1
ATOM 628 C C . ILE A 1 87 ? -5.357 -7.983 -0.369 1.00 84.50 87 ILE A C 1
ATOM 630 O O . ILE A 1 87 ? -4.485 -8.000 -1.230 1.00 84.50 87 ILE A O 1
ATOM 634 N N . ILE A 1 88 ? -6.636 -8.222 -0.650 1.00 84.81 88 ILE A N 1
ATOM 635 C CA . ILE A 1 88 ? -7.169 -8.357 -2.011 1.00 84.81 88 ILE A CA 1
ATOM 636 C C . ILE A 1 88 ? -8.036 -7.130 -2.289 1.00 84.81 88 ILE A C 1
ATOM 638 O O . ILE A 1 88 ? -9.097 -6.977 -1.692 1.00 84.81 88 ILE A O 1
ATOM 642 N N . ALA A 1 89 ? -7.603 -6.235 -3.169 1.00 84.06 89 ALA A N 1
ATOM 643 C CA . ALA A 1 89 ? -8.307 -5.009 -3.525 1.00 84.06 89 ALA A CA 1
ATOM 644 C C . ALA A 1 89 ? -8.776 -5.058 -4.984 1.00 84.06 89 ALA A C 1
ATOM 646 O O . ALA A 1 89 ? -8.020 -4.728 -5.896 1.00 84.06 89 ALA A O 1
ATOM 647 N N . ASN A 1 90 ? -10.048 -5.411 -5.195 1.00 83.19 90 ASN A N 1
ATOM 648 C CA . ASN A 1 90 ? -10.627 -5.479 -6.538 1.00 83.19 90 ASN A CA 1
ATOM 649 C C . ASN A 1 90 ? -10.773 -4.068 -7.123 1.00 83.19 90 ASN A C 1
ATOM 651 O O . ASN A 1 90 ? -10.116 -3.741 -8.102 1.00 83.19 90 ASN A O 1
ATOM 655 N N . ASN A 1 91 ? -11.564 -3.200 -6.478 1.00 81.31 91 ASN A N 1
ATOM 656 C CA . ASN A 1 91 ? -11.741 -1.780 -6.832 1.00 81.31 91 ASN A CA 1
ATOM 657 C C . ASN A 1 91 ? -11.611 -0.863 -5.594 1.00 81.31 91 ASN A C 1
ATOM 659 O O . ASN A 1 91 ? -12.344 0.119 -5.447 1.00 81.31 91 ASN A O 1
ATOM 663 N N . GLY A 1 92 ? -10.752 -1.233 -4.640 1.00 83.06 92 GLY A N 1
ATOM 664 C CA . GLY A 1 92 ? -10.539 -0.483 -3.398 1.00 83.06 92 GLY A CA 1
ATOM 665 C C . GLY A 1 92 ? -9.494 0.630 -3.532 1.00 83.06 92 GLY A C 1
ATOM 666 O O . GLY A 1 92 ? -8.505 0.473 -4.242 1.00 83.06 92 GLY A O 1
ATOM 667 N N . SER A 1 93 ? -9.673 1.735 -2.813 1.00 88.06 93 SER A N 1
ATOM 668 C CA . SER A 1 93 ? -8.662 2.787 -2.663 1.00 88.06 93 SER A CA 1
ATOM 669 C C . SER A 1 93 ? -8.191 2.882 -1.215 1.00 88.06 93 SER A C 1
ATOM 671 O O . SER A 1 93 ? -9.008 2.925 -0.298 1.00 88.06 93 SER A O 1
ATOM 673 N N . PHE A 1 94 ? -6.883 2.963 -1.011 1.00 91.12 94 PHE A N 1
ATOM 674 C CA . PHE A 1 94 ? -6.246 3.140 0.287 1.00 91.12 94 PHE A CA 1
ATOM 675 C C . PHE A 1 94 ? -5.384 4.397 0.232 1.00 91.12 94 PHE A C 1
ATOM 677 O O . PHE A 1 94 ? -4.515 4.510 -0.624 1.00 91.12 94 PHE A O 1
ATOM 684 N N . SER A 1 95 ? -5.637 5.344 1.128 1.00 94.44 95 SER A N 1
ATOM 685 C CA . SER A 1 95 ? -4.876 6.580 1.276 1.00 94.44 95 SER A CA 1
ATOM 686 C C . SER A 1 95 ? -4.399 6.678 2.716 1.00 94.44 95 SER A C 1
ATOM 688 O O . SER A 1 95 ? -5.208 6.874 3.623 1.00 94.44 95 SER A O 1
ATOM 690 N N . LEU A 1 96 ? -3.098 6.520 2.927 1.00 95.44 96 LEU A N 1
ATOM 691 C CA . LEU A 1 96 ? -2.464 6.642 4.234 1.00 95.44 96 LEU A CA 1
ATOM 692 C C . LEU A 1 96 ? -1.543 7.858 4.211 1.00 95.44 96 LEU A C 1
ATOM 694 O O . LEU A 1 96 ? -0.583 7.898 3.439 1.00 95.44 96 LEU A O 1
ATOM 698 N N . THR A 1 97 ? -1.824 8.828 5.073 1.00 96.19 97 THR A N 1
ATOM 699 C CA . THR A 1 97 ? -1.104 10.102 5.099 1.00 96.19 97 THR A CA 1
ATOM 700 C C . THR A 1 97 ? -0.645 10.423 6.512 1.00 96.19 97 THR A C 1
ATOM 702 O O . THR A 1 97 ? -1.470 10.568 7.415 1.00 96.19 97 THR A O 1
ATOM 705 N N . GLY A 1 98 ? 0.661 10.597 6.709 1.00 94.31 98 GLY A N 1
ATOM 706 C CA . GLY A 1 98 ? 1.182 11.038 7.996 1.00 94.31 98 GLY A CA 1
ATOM 707 C C . GLY A 1 98 ? 2.646 11.427 8.012 1.00 94.31 98 GLY A C 1
ATOM 708 O O . GLY A 1 98 ? 3.248 11.619 6.971 1.00 94.31 98 GLY A O 1
ATOM 709 N N . GLN A 1 99 ? 3.237 11.604 9.190 1.00 94.38 99 GLN A N 1
ATOM 710 C CA . GLN A 1 99 ? 4.684 11.800 9.298 1.00 94.38 99 GLN A CA 1
ATOM 711 C C . GLN A 1 99 ? 5.414 10.462 9.151 1.00 94.38 99 GLN A C 1
ATOM 713 O O . GLN A 1 99 ? 6.361 10.375 8.372 1.00 94.38 99 GLN A O 1
ATOM 718 N N . SER A 1 100 ? 4.920 9.432 9.834 1.00 95.94 100 SER A N 1
ATOM 719 C CA . SER A 1 100 ? 5.349 8.042 9.692 1.00 95.94 100 SER A CA 1
ATOM 720 C C . SER A 1 100 ? 4.183 7.233 9.131 1.00 95.94 100 SER A C 1
ATOM 722 O O . SER A 1 100 ? 3.095 7.245 9.710 1.00 95.94 100 SER A O 1
ATOM 724 N N . VAL A 1 101 ? 4.386 6.537 8.018 1.00 96.56 101 VAL A N 1
ATOM 725 C CA . VAL A 1 101 ? 3.380 5.669 7.398 1.00 96.56 101 VAL A CA 1
ATOM 726 C C . VAL A 1 101 ? 3.943 4.265 7.289 1.00 96.56 101 VAL A C 1
ATOM 728 O O . VAL A 1 101 ? 5.019 4.074 6.737 1.00 96.56 101 VAL A O 1
ATOM 731 N N . THR A 1 102 ? 3.200 3.280 7.781 1.00 94.75 102 THR A N 1
ATOM 732 C CA . THR A 1 102 ? 3.591 1.873 7.723 1.00 94.75 102 THR A CA 1
ATOM 733 C C . THR A 1 102 ? 2.462 1.029 7.142 1.00 94.75 102 THR A C 1
ATOM 735 O O . THR A 1 102 ? 1.339 1.034 7.655 1.00 94.75 102 THR A O 1
ATOM 738 N N . LEU A 1 103 ? 2.773 0.259 6.103 1.00 92.19 103 LEU A N 1
ATOM 739 C CA . LEU A 1 103 ? 1.955 -0.848 5.628 1.00 92.19 103 LEU A CA 1
ATOM 740 C C . LEU A 1 103 ? 2.664 -2.169 5.926 1.00 92.19 103 LEU A C 1
ATOM 742 O O . LEU A 1 103 ? 3.783 -2.387 5.473 1.00 92.19 103 LEU A O 1
ATOM 746 N N . GLU A 1 104 ? 1.985 -3.071 6.629 1.00 91.12 104 GLU A N 1
ATOM 747 C CA . GLU A 1 104 ? 2.447 -4.443 6.843 1.00 91.12 104 GLU A CA 1
ATOM 748 C C . GLU A 1 104 ? 1.412 -5.425 6.296 1.00 91.12 104 GLU A C 1
ATOM 750 O O . GLU A 1 104 ? 0.273 -5.453 6.771 1.00 91.12 104 GLU A O 1
ATOM 755 N N . SER A 1 105 ? 1.816 -6.249 5.327 1.00 87.38 105 SER A N 1
ATOM 756 C CA . SER A 1 105 ? 1.005 -7.345 4.798 1.00 87.38 105 SER A CA 1
ATOM 757 C C . SER A 1 105 ? 1.738 -8.688 4.877 1.00 87.38 105 SER A C 1
ATOM 759 O O . SER A 1 105 ? 2.750 -8.899 4.210 1.00 87.38 105 SER A O 1
ATOM 761 N N . GLY A 1 106 ? 1.194 -9.625 5.660 1.00 82.81 106 GLY A N 1
ATOM 762 C CA . GLY A 1 106 ? 1.843 -10.910 5.960 1.00 82.81 106 GLY A CA 1
ATOM 763 C C . GLY A 1 106 ? 1.806 -11.951 4.833 1.00 82.81 106 GLY A C 1
ATOM 764 O O . GLY A 1 106 ? 2.688 -12.800 4.745 1.00 82.81 106 GLY A O 1
ATOM 765 N N . PHE A 1 107 ? 0.804 -11.921 3.949 1.00 79.25 107 PHE A N 1
ATOM 766 C CA . PHE A 1 107 ? 0.744 -12.832 2.787 1.00 79.25 107 PHE A CA 1
ATOM 767 C C . PHE A 1 107 ? 0.800 -12.113 1.442 1.00 79.25 107 PHE A C 1
ATOM 769 O O . PHE A 1 107 ? 0.833 -12.781 0.406 1.00 79.25 107 PHE A O 1
ATOM 776 N N . GLY A 1 108 ? 0.872 -10.781 1.451 1.00 82.50 108 GLY A N 1
ATOM 777 C CA . GLY A 1 108 ? 0.999 -9.988 0.239 1.00 82.50 108 GLY A CA 1
ATOM 778 C C . GLY A 1 108 ? -0.229 -9.158 -0.119 1.00 82.50 108 GLY A C 1
ATOM 779 O O . GLY A 1 108 ? -1.170 -9.018 0.665 1.00 82.50 108 GLY A O 1
ATOM 780 N N . ILE A 1 109 ? -0.189 -8.553 -1.301 1.00 85.12 109 ILE A N 1
ATOM 781 C CA . ILE A 1 109 ? -1.224 -7.651 -1.805 1.00 85.12 109 ILE A CA 1
ATOM 782 C C . ILE A 1 109 ? -1.574 -8.061 -3.233 1.00 85.12 109 ILE A C 1
ATOM 784 O O . ILE A 1 109 ? -0.698 -8.156 -4.087 1.00 85.12 109 ILE A O 1
ATOM 788 N N . ILE A 1 110 ? -2.858 -8.299 -3.484 1.00 84.19 110 ILE A N 1
ATOM 789 C CA . ILE A 1 110 ? -3.421 -8.530 -4.812 1.00 84.19 110 ILE A CA 1
ATOM 790 C C . ILE A 1 110 ? -4.330 -7.344 -5.126 1.00 84.19 110 ILE A C 1
ATOM 792 O O . ILE A 1 110 ? -5.298 -7.104 -4.411 1.00 84.19 110 ILE A O 1
ATOM 796 N N . ALA A 1 111 ? -4.012 -6.576 -6.159 1.00 81.44 111 ALA A N 1
ATOM 797 C CA . ALA A 1 111 ? -4.716 -5.356 -6.524 1.00 81.44 111 ALA A CA 1
ATOM 798 C C . ALA A 1 111 ? -5.195 -5.422 -7.979 1.00 81.44 111 ALA A C 1
ATOM 800 O O . ALA A 1 111 ? -4.489 -4.971 -8.877 1.00 81.44 111 ALA A O 1
ATOM 801 N N . ASP A 1 112 ? -6.399 -5.944 -8.226 1.00 81.81 112 ASP A N 1
ATOM 802 C CA . ASP A 1 112 ? -6.918 -6.058 -9.597 1.00 81.81 112 ASP A CA 1
ATOM 803 C C . ASP A 1 112 ? -7.031 -4.677 -10.249 1.00 81.81 112 ASP A C 1
ATOM 805 O O . ASP A 1 112 ? -6.478 -4.459 -11.316 1.00 81.81 112 ASP A O 1
ATOM 809 N N . SER A 1 113 ? -7.686 -3.714 -9.592 1.00 80.62 113 SER A N 1
ATOM 810 C CA . SER A 1 113 ? -7.733 -2.293 -9.993 1.00 80.62 113 SER A CA 1
ATOM 811 C C . SER A 1 113 ? -7.671 -1.341 -8.790 1.00 80.62 113 SER A C 1
ATOM 813 O O . SER A 1 113 ? -8.142 -0.202 -8.830 1.00 80.62 113 SER A O 1
ATOM 815 N N . GLY A 1 114 ? -7.119 -1.826 -7.675 1.00 82.81 114 GLY A N 1
ATOM 816 C CA . GLY A 1 114 ? -6.978 -1.046 -6.453 1.00 82.81 114 GLY A CA 1
ATOM 817 C C . GLY A 1 114 ? -5.918 0.055 -6.558 1.00 82.81 114 GLY A C 1
ATOM 818 O O . GLY A 1 114 ? -4.917 -0.089 -7.256 1.00 82.81 114 GLY A O 1
ATOM 819 N N . THR A 1 115 ? -6.121 1.161 -5.841 1.00 87.44 115 THR A N 1
ATOM 820 C CA . THR A 1 115 ? -5.124 2.240 -5.716 1.00 87.44 115 THR A CA 1
ATOM 821 C C . THR A 1 115 ? -4.644 2.344 -4.279 1.00 87.44 115 THR A C 1
ATOM 823 O O . THR A 1 115 ? -5.458 2.439 -3.362 1.00 87.44 115 THR A O 1
ATOM 826 N N . PHE A 1 116 ? -3.333 2.370 -4.086 1.00 90.75 116 PHE A N 1
ATOM 827 C CA . PHE A 1 116 ? -2.680 2.504 -2.796 1.00 90.75 116 PHE A CA 1
ATOM 828 C C . PHE A 1 116 ? -1.776 3.732 -2.822 1.00 90.75 116 PHE A C 1
ATOM 830 O O . PHE A 1 116 ? -0.795 3.770 -3.557 1.00 90.75 116 PHE A O 1
ATOM 837 N N . THR A 1 117 ? -2.109 4.735 -2.021 1.00 94.38 117 THR A N 1
ATOM 838 C CA . THR A 1 117 ? -1.345 5.974 -1.893 1.00 94.38 117 THR A CA 1
ATOM 839 C C . THR A 1 117 ? -0.824 6.092 -0.470 1.00 94.38 117 THR A C 1
ATOM 841 O O . THR A 1 117 ? -1.606 6.131 0.482 1.00 94.38 117 THR A O 1
ATOM 844 N N . PHE A 1 118 ? 0.493 6.184 -0.332 1.00 95.56 118 PHE A N 1
ATOM 845 C CA . PHE A 1 118 ? 1.187 6.354 0.938 1.00 95.56 118 PHE A CA 1
ATOM 846 C C . PHE A 1 118 ? 2.000 7.642 0.883 1.00 95.56 118 PHE A C 1
ATOM 848 O O . PHE A 1 118 ? 2.835 7.819 -0.007 1.00 95.56 118 PHE A O 1
ATOM 855 N N . SER A 1 119 ? 1.750 8.556 1.817 1.00 96.38 119 SER A N 1
ATOM 856 C CA . SER A 1 119 ? 2.454 9.835 1.869 1.00 96.38 119 SER A CA 1
ATOM 857 C C . SER A 1 119 ? 2.925 10.165 3.277 1.00 96.38 119 SER A C 1
ATOM 859 O O . SER A 1 119 ? 2.112 10.254 4.197 1.00 96.38 119 SER A O 1
ATOM 861 N N . GLY A 1 120 ? 4.230 10.389 3.442 1.00 94.81 120 GLY A N 1
ATOM 862 C CA . GLY A 1 120 ? 4.773 10.871 4.706 1.00 94.81 120 GLY A CA 1
ATOM 863 C C . GLY A 1 120 ? 6.240 11.255 4.688 1.00 94.81 120 GLY A C 1
ATOM 864 O O . GLY A 1 120 ? 6.839 11.346 3.631 1.00 94.81 120 GLY A O 1
ATOM 865 N N . GLN A 1 121 ? 6.837 11.544 5.845 1.00 94.69 121 GLN A N 1
ATOM 866 C CA . GLN A 1 121 ? 8.292 11.732 5.910 1.00 94.69 121 GLN A CA 1
ATOM 867 C C . GLN A 1 121 ? 9.003 10.386 5.833 1.00 94.69 121 GLN A C 1
ATOM 869 O O . GLN A 1 121 ? 9.908 10.257 5.018 1.00 94.69 121 GLN A O 1
ATOM 874 N N . ASN A 1 122 ? 8.554 9.412 6.627 1.00 96.31 122 ASN A N 1
ATOM 875 C CA . ASN A 1 122 ? 9.010 8.029 6.570 1.00 96.31 122 ASN A CA 1
ATOM 876 C C . ASN A 1 122 ? 7.868 7.145 6.064 1.00 96.31 122 ASN A C 1
ATOM 878 O O . ASN A 1 122 ? 6.775 7.176 6.637 1.00 96.31 122 ASN A O 1
ATOM 882 N N . VAL A 1 123 ? 8.106 6.380 5.002 1.00 95.94 123 VAL A N 1
ATOM 883 C CA . VAL A 1 123 ? 7.137 5.435 4.436 1.00 95.94 123 VAL A CA 1
ATOM 884 C C . VAL A 1 123 ? 7.759 4.045 4.435 1.00 95.94 12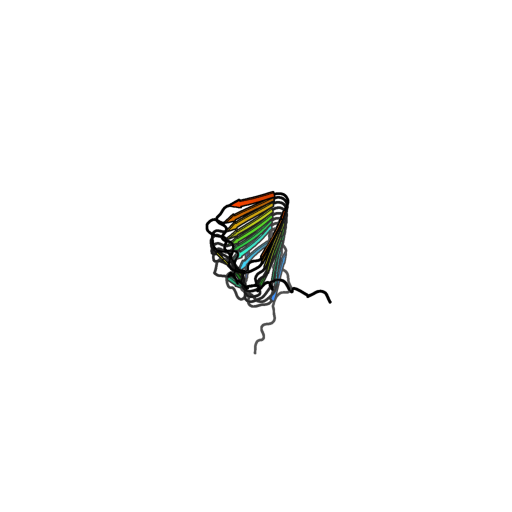3 VAL A C 1
ATOM 886 O O . VAL A 1 123 ? 8.723 3.799 3.723 1.00 95.94 123 VAL A O 1
ATOM 889 N N . ASP A 1 124 ? 7.196 3.139 5.227 1.00 93.94 124 ASP A N 1
ATOM 890 C CA . ASP A 1 124 ? 7.604 1.740 5.286 1.00 93.94 124 ASP A CA 1
ATOM 891 C C . ASP A 1 124 ? 6.519 0.866 4.659 1.00 93.94 124 ASP A C 1
ATOM 893 O O . ASP A 1 124 ? 5.389 0.805 5.154 1.00 93.94 124 ASP A O 1
ATOM 897 N N . PHE A 1 125 ? 6.859 0.146 3.602 1.00 90.31 125 PHE A N 1
ATOM 898 C CA . PHE A 1 125 ? 5.967 -0.798 2.948 1.00 90.31 125 PHE A CA 1
ATOM 899 C C . PHE A 1 125 ? 6.583 -2.192 2.992 1.00 90.31 125 PHE A C 1
ATOM 901 O O . PHE A 1 125 ? 7.666 -2.450 2.465 1.00 90.31 125 PHE A O 1
ATOM 908 N N . LYS A 1 126 ? 5.889 -3.103 3.673 1.00 89.44 126 LYS A N 1
ATOM 909 C CA . LYS A 1 126 ? 6.372 -4.457 3.936 1.00 89.44 126 LYS A CA 1
ATOM 910 C C . LYS A 1 126 ? 5.356 -5.475 3.458 1.00 89.44 126 LYS A C 1
ATOM 912 O O . LYS A 1 126 ? 4.223 -5.514 3.949 1.00 89.44 126 LYS A O 1
ATOM 917 N N . ALA A 1 127 ? 5.779 -6.308 2.517 1.00 83.94 127 ALA A N 1
ATOM 918 C CA . ALA A 1 127 ? 4.991 -7.405 1.982 1.00 83.94 127 ALA A CA 1
ATOM 919 C C . ALA A 1 127 ? 5.807 -8.704 2.010 1.00 83.94 127 ALA A C 1
ATOM 921 O O . ALA A 1 127 ? 6.661 -8.961 1.160 1.00 83.94 127 ALA A O 1
ATOM 922 N N . ASP A 1 128 ? 5.475 -9.571 2.965 1.00 78.19 128 ASP A N 1
ATOM 923 C CA . ASP A 1 128 ? 6.262 -10.769 3.295 1.00 78.19 128 ASP A CA 1
ATOM 924 C C . ASP A 1 128 ? 6.161 -11.899 2.259 1.00 78.19 128 ASP A C 1
ATOM 926 O O . ASP A 1 128 ? 6.830 -12.923 2.394 1.00 78.19 128 ASP A O 1
ATOM 930 N N . ARG A 1 129 ? 5.285 -11.763 1.255 1.00 73.94 129 ARG A N 1
ATOM 931 C CA . ARG A 1 129 ? 5.079 -12.759 0.193 1.00 73.94 129 ARG A CA 1
ATOM 932 C C . ARG A 1 129 ? 4.978 -12.115 -1.180 1.00 73.94 129 ARG A C 1
ATOM 934 O O . ARG A 1 129 ? 6.006 -11.835 -1.777 1.00 73.94 129 ARG A O 1
ATOM 941 N N . VAL A 1 130 ? 3.769 -11.899 -1.687 1.00 75.12 130 VAL A N 1
ATOM 942 C CA . VAL A 1 130 ? 3.535 -11.596 -3.106 1.00 75.12 130 VAL A CA 1
ATOM 943 C C . VAL A 1 130 ? 2.928 -10.214 -3.272 1.00 75.12 130 VAL A C 1
ATOM 945 O O . VAL A 1 130 ? 2.063 -9.824 -2.493 1.00 75.12 130 VAL A O 1
ATOM 948 N N . ILE A 1 131 ? 3.313 -9.497 -4.323 1.00 77.38 131 ILE A N 1
ATOM 949 C CA . ILE A 1 131 ? 2.575 -8.316 -4.765 1.00 77.38 131 ILE A CA 1
ATOM 950 C C . ILE A 1 131 ? 2.179 -8.516 -6.216 1.00 77.38 131 ILE A C 1
ATOM 952 O O . ILE A 1 131 ? 3.022 -8.621 -7.099 1.00 77.38 131 ILE A O 1
ATOM 956 N N . SER A 1 132 ? 0.881 -8.561 -6.475 1.00 76.38 132 SER A N 1
ATOM 957 C CA . SER A 1 132 ? 0.354 -8.633 -7.832 1.00 76.38 132 SER A CA 1
ATOM 958 C C . SER A 1 132 ? -0.686 -7.549 -8.024 1.00 76.38 132 SER A C 1
ATOM 960 O O . SER A 1 132 ? -1.546 -7.363 -7.170 1.00 76.38 132 SER A O 1
ATOM 962 N N . ALA A 1 133 ? -0.604 -6.809 -9.119 1.00 70.12 133 ALA A N 1
ATOM 963 C CA . ALA A 1 133 ? -1.454 -5.667 -9.360 1.00 70.12 133 ALA A CA 1
ATOM 964 C C . ALA A 1 133 ? -1.897 -5.620 -10.823 1.00 70.12 133 ALA A C 1
ATOM 966 O O . ALA A 1 133 ? -1.401 -4.799 -11.569 1.00 70.12 133 ALA A O 1
ATOM 967 N N . ASP A 1 134 ? -2.835 -6.467 -11.253 1.00 73.62 134 ASP A N 1
ATOM 968 C CA . ASP A 1 134 ? -3.230 -6.594 -12.672 1.00 73.62 134 ASP A CA 1
ATOM 969 C C . ASP A 1 134 ? -3.376 -5.226 -13.390 1.00 73.62 134 ASP A C 1
ATOM 971 O O . ASP A 1 134 ? -2.689 -4.936 -14.371 1.00 73.62 134 ASP A O 1
ATOM 975 N N . SER A 1 135 ? -4.153 -4.313 -12.792 1.00 72.69 135 SER A N 1
ATOM 976 C CA . SER A 1 135 ? -4.208 -2.873 -13.107 1.00 72.69 135 SER A CA 1
ATOM 977 C C . SER A 1 135 ? -4.077 -1.970 -11.868 1.00 72.69 135 SER A C 1
ATOM 979 O O . SER A 1 135 ? -4.418 -0.784 -11.897 1.00 72.69 135 SER A O 1
ATOM 981 N N . GLY A 1 136 ? -3.592 -2.522 -10.754 1.00 79.31 136 GLY A N 1
ATOM 982 C CA . GLY A 1 136 ? -3.415 -1.785 -9.509 1.00 79.31 136 GLY A CA 1
ATOM 983 C C . GLY A 1 136 ? -2.298 -0.737 -9.580 1.00 79.31 136 GLY A C 1
ATOM 984 O O . GLY A 1 136 ? -1.345 -0.843 -10.356 1.00 79.31 136 GLY A O 1
ATOM 985 N N . THR A 1 137 ? -2.431 0.303 -8.759 1.00 85.44 137 THR A N 1
ATOM 986 C CA . THR A 1 137 ? -1.486 1.426 -8.696 1.00 85.44 137 THR A CA 1
ATOM 987 C C . THR A 1 137 ? -1.009 1.642 -7.269 1.00 85.44 137 THR A C 1
ATOM 989 O O . THR A 1 137 ? -1.825 1.761 -6.357 1.00 85.44 137 THR A O 1
ATOM 992 N N . PHE A 1 138 ? 0.303 1.748 -7.092 1.00 88.38 138 PHE A N 1
ATOM 993 C CA . PHE A 1 138 ? 0.958 2.059 -5.829 1.00 88.38 138 PHE A CA 1
ATOM 994 C C . PHE A 1 138 ? 1.741 3.359 -5.985 1.00 88.38 138 PHE A C 1
ATOM 996 O O . PHE A 1 138 ? 2.613 3.477 -6.846 1.00 88.38 138 PHE A O 1
ATOM 1003 N N . VAL A 1 139 ? 1.423 4.350 -5.161 1.00 91.56 139 VAL A N 1
ATOM 1004 C CA . VAL A 1 139 ? 2.093 5.650 -5.134 1.00 91.56 139 VAL A CA 1
ATOM 1005 C C . VAL A 1 139 ? 2.650 5.873 -3.742 1.00 91.56 139 VAL A C 1
ATOM 1007 O O . VAL A 1 139 ? 1.899 6.013 -2.780 1.00 91.56 139 VAL A O 1
ATOM 1010 N N . LEU A 1 140 ? 3.971 5.904 -3.639 1.00 93.19 140 LEU A N 1
ATOM 1011 C CA . LEU A 1 140 ? 4.689 6.101 -2.392 1.00 93.19 140 LEU A CA 1
ATOM 1012 C C . LEU A 1 140 ? 5.470 7.400 -2.487 1.00 93.19 140 LEU A C 1
ATOM 1014 O O . LEU A 1 140 ? 6.269 7.601 -3.401 1.00 93.19 140 LEU A O 1
ATOM 1018 N N . THR A 1 141 ? 5.194 8.317 -1.567 1.00 94.50 141 THR A N 1
ATOM 1019 C CA . THR A 1 141 ? 5.824 9.636 -1.537 1.00 94.50 141 THR A CA 1
ATOM 1020 C C . THR A 1 141 ? 6.347 9.934 -0.143 1.00 94.50 141 THR A C 1
ATOM 1022 O O . THR A 1 141 ? 5.558 10.055 0.793 1.00 94.50 141 THR A O 1
ATOM 1025 N N . GLY A 1 142 ? 7.658 10.118 -0.004 1.00 92.81 142 GLY A N 1
ATOM 1026 C CA . GLY A 1 142 ? 8.231 10.532 1.270 1.00 92.81 142 GLY A CA 1
ATOM 1027 C C . GLY A 1 142 ? 9.690 10.935 1.232 1.00 92.81 142 GLY A C 1
ATOM 1028 O O . GLY A 1 142 ? 10.300 10.929 0.177 1.00 92.81 142 GLY A O 1
ATOM 1029 N N . GLN A 1 143 ? 10.252 11.365 2.362 1.00 92.06 143 GLN A N 1
ATOM 1030 C CA . GLN A 1 143 ? 11.688 11.666 2.410 1.00 92.06 143 GLN A CA 1
ATOM 1031 C C . GLN A 1 143 ? 12.491 10.372 2.409 1.00 92.06 143 GLN A C 1
ATOM 1033 O O . GLN A 1 143 ? 13.369 10.220 1.566 1.00 92.06 143 GLN A O 1
ATOM 1038 N N . ASP A 1 144 ? 12.130 9.453 3.297 1.00 92.56 144 ASP A N 1
ATOM 1039 C CA . ASP A 1 144 ? 12.727 8.134 3.422 1.00 92.56 144 ASP A CA 1
ATOM 1040 C C . ASP A 1 144 ? 11.647 7.089 3.111 1.00 92.56 144 ASP A C 1
ATOM 1042 O O . ASP A 1 144 ? 10.562 7.107 3.703 1.00 92.56 144 ASP A O 1
ATOM 1046 N N . ILE A 1 145 ? 11.912 6.218 2.138 1.00 91.44 145 ILE A N 1
ATOM 1047 C CA . ILE A 1 145 ? 11.012 5.125 1.755 1.00 91.44 145 ILE A CA 1
ATOM 1048 C C . ILE A 1 145 ? 11.764 3.805 1.897 1.00 91.44 145 ILE A C 1
ATOM 1050 O O . ILE A 1 145 ? 12.829 3.639 1.306 1.00 91.44 145 ILE A O 1
ATOM 1054 N N . THR A 1 146 ? 11.199 2.867 2.651 1.00 90.62 146 THR A N 1
ATOM 1055 C CA . THR A 1 146 ? 11.721 1.503 2.774 1.00 90.62 146 THR A CA 1
ATOM 1056 C C . THR A 1 146 ? 10.695 0.514 2.246 1.00 90.62 146 THR A C 1
ATOM 1058 O O . THR A 1 146 ? 9.637 0.326 2.849 1.00 90.62 146 THR A O 1
ATOM 1061 N N . GLU A 1 147 ? 11.049 -0.171 1.165 1.00 85.88 147 GLU A N 1
ATOM 1062 C CA . GLU A 1 147 ? 10.267 -1.253 0.578 1.00 85.88 147 GLU A CA 1
ATOM 1063 C C . GLU A 1 147 ? 10.939 -2.597 0.872 1.00 85.88 147 GLU A C 1
ATOM 1065 O O . GLU A 1 147 ? 12.072 -2.832 0.445 1.00 85.88 147 GLU A O 1
ATOM 1070 N N . ASP A 1 148 ? 10.244 -3.507 1.555 1.00 85.06 148 ASP A N 1
ATOM 1071 C CA . ASP A 1 148 ? 10.699 -4.893 1.738 1.00 85.06 148 ASP A CA 1
ATOM 1072 C C . ASP A 1 148 ? 9.660 -5.868 1.194 1.00 85.06 148 ASP A C 1
ATOM 1074 O O . ASP A 1 148 ? 8.541 -5.983 1.706 1.00 85.06 148 ASP A O 1
ATOM 1078 N N . ILE A 1 149 ? 10.026 -6.529 0.099 1.00 76.12 149 ILE A N 1
ATOM 1079 C CA . ILE A 1 149 ? 9.122 -7.340 -0.704 1.00 76.12 149 ILE A CA 1
ATOM 1080 C C . ILE A 1 149 ? 9.794 -8.677 -0.974 1.00 76.12 149 ILE A C 1
ATOM 1082 O O . ILE A 1 149 ? 10.912 -8.753 -1.487 1.00 76.12 149 ILE A O 1
ATOM 1086 N N . SER A 1 150 ? 9.122 -9.768 -0.621 1.00 71.56 150 SER A N 1
ATOM 1087 C CA . SER A 1 150 ? 9.792 -11.069 -0.662 1.00 71.56 150 SER A CA 1
ATOM 1088 C C . SER A 1 150 ? 9.785 -11.754 -2.042 1.00 71.56 150 SER A C 1
ATOM 1090 O O . SER A 1 150 ? 10.762 -12.420 -2.388 1.00 71.56 150 SER A O 1
ATOM 1092 N N . ASP A 1 151 ? 8.719 -11.613 -2.842 1.00 67.00 151 ASP A N 1
ATOM 1093 C CA . ASP A 1 151 ? 8.479 -12.430 -4.045 1.00 67.00 151 ASP A CA 1
ATOM 1094 C C . ASP A 1 151 ? 7.912 -11.620 -5.229 1.00 67.00 151 ASP A C 1
ATOM 1096 O O . ASP A 1 151 ? 7.719 -10.408 -5.137 1.00 67.00 151 ASP A O 1
ATOM 1100 N N . VAL A 1 152 ? 7.688 -12.326 -6.347 1.00 58.28 152 VAL A N 1
ATOM 1101 C CA . VAL A 1 152 ? 7.252 -11.839 -7.670 1.00 58.28 152 VAL A CA 1
ATOM 1102 C C . VAL A 1 152 ? 6.315 -10.627 -7.607 1.00 58.28 152 VAL A C 1
ATOM 1104 O O . VAL A 1 152 ? 5.217 -10.705 -7.055 1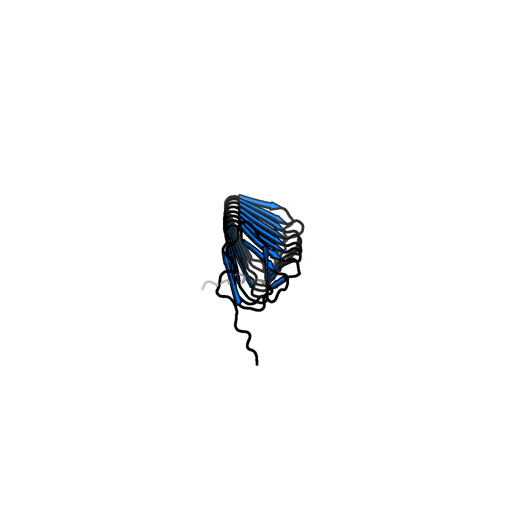.00 58.28 152 VAL A O 1
ATOM 1107 N N . PHE A 1 153 ? 6.730 -9.552 -8.280 1.00 63.00 153 PHE A N 1
ATOM 1108 C CA . PHE A 1 153 ? 5.841 -8.497 -8.758 1.00 63.00 153 PHE A CA 1
ATOM 1109 C C . PHE A 1 153 ? 5.144 -8.967 -10.032 1.00 63.00 153 PHE A C 1
ATOM 1111 O O . PHE A 1 153 ? 5.817 -9.348 -10.986 1.00 63.00 153 PHE A O 1
ATOM 1118 N N . GLY A 1 154 ? 3.817 -8.951 -10.069 1.00 60.19 154 GLY A N 1
ATOM 1119 C CA . GLY A 1 154 ? 3.067 -9.273 -11.286 1.00 60.19 154 GLY A CA 1
ATOM 1120 C C . GLY A 1 154 ? 2.134 -8.142 -11.669 1.00 60.19 154 GLY A C 1
ATOM 1121 O O . GLY A 1 154 ? 1.238 -7.891 -10.879 1.00 60.19 154 GLY A O 1
ATOM 1122 N N . PHE A 1 155 ? 2.306 -7.558 -12.864 1.00 61.38 155 PHE A N 1
ATOM 1123 C CA . PHE A 1 155 ? 1.441 -6.545 -13.507 1.00 61.38 155 PHE A CA 1
ATOM 1124 C C . PHE A 1 155 ? 1.209 -5.278 -12.619 1.00 61.38 155 PHE A C 1
ATOM 1126 O O . PHE A 1 155 ? 1.352 -5.332 -11.403 1.00 61.38 155 PHE A O 1
ATOM 1133 N N . GLY A 1 156 ? 0.970 -4.086 -13.185 1.00 71.81 156 GLY A N 1
ATOM 1134 C CA . GLY A 1 156 ? 0.629 -2.872 -12.399 1.00 71.81 156 GLY A CA 1
ATOM 1135 C C . GLY A 1 156 ? 1.685 -1.769 -12.304 1.00 71.81 156 GLY A C 1
ATOM 1136 O O . GLY A 1 156 ? 2.781 -1.872 -12.851 1.00 71.81 156 GLY A O 1
ATOM 1137 N N . THR A 1 157 ? 1.335 -0.652 -11.658 1.00 79.50 157 THR A N 1
ATOM 1138 C CA . THR A 1 157 ? 2.173 0.561 -11.655 1.00 79.50 157 THR A CA 1
ATOM 1139 C C . THR A 1 157 ? 2.655 0.947 -10.262 1.00 79.50 157 THR A C 1
ATOM 1141 O O . THR A 1 157 ? 1.881 0.982 -9.308 1.00 79.50 157 THR A O 1
ATOM 1144 N N . PHE A 1 158 ? 3.943 1.265 -10.157 1.00 82.69 158 PHE A N 1
ATOM 1145 C CA . PHE A 1 158 ? 4.597 1.704 -8.930 1.00 82.69 158 PHE A CA 1
ATOM 1146 C C . PHE A 1 158 ? 5.276 3.040 -9.179 1.00 82.69 158 PHE A C 1
ATOM 1148 O O . PHE A 1 158 ? 6.148 3.159 -10.038 1.00 82.69 158 PHE A O 1
ATOM 1155 N N . THR A 1 159 ? 4.878 4.054 -8.422 1.00 88.06 159 THR A N 1
ATOM 1156 C CA . THR A 1 159 ? 5.508 5.370 -8.438 1.00 88.06 159 THR A CA 1
ATOM 1157 C C . THR A 1 159 ? 6.098 5.643 -7.071 1.00 88.06 159 THR A C 1
ATOM 1159 O O . THR A 1 159 ? 5.360 5.837 -6.110 1.00 88.06 159 THR A O 1
ATOM 1162 N N . LEU A 1 160 ? 7.423 5.675 -6.988 1.00 88.50 160 LEU A N 1
ATOM 1163 C CA . LEU A 1 160 ? 8.151 5.975 -5.765 1.00 88.50 160 LEU A CA 1
ATOM 1164 C C . LEU A 1 160 ? 8.836 7.332 -5.927 1.00 88.50 160 LEU A C 1
ATOM 1166 O O . LEU A 1 160 ? 9.635 7.540 -6.842 1.00 88.50 160 LEU A O 1
ATOM 1170 N N . THR A 1 161 ? 8.509 8.275 -5.051 1.00 91.50 161 THR A N 1
ATOM 1171 C CA . THR A 1 161 ? 9.075 9.627 -5.069 1.00 91.50 161 THR A CA 1
ATOM 1172 C C . THR A 1 161 ? 9.628 9.958 -3.698 1.00 91.50 161 THR A C 1
ATOM 1174 O O . THR A 1 161 ? 8.861 10.118 -2.750 1.00 91.50 161 THR A O 1
ATOM 1177 N N . GLY A 1 162 ? 10.948 10.096 -3.588 1.00 89.38 162 GLY A N 1
ATOM 1178 C CA . GLY A 1 162 ? 11.542 10.440 -2.304 1.00 89.38 162 GLY A CA 1
ATOM 1179 C C . GLY A 1 162 ? 12.999 10.844 -2.320 1.00 89.38 162 GLY A C 1
ATOM 1180 O O . GLY A 1 162 ? 13.645 10.828 -3.358 1.00 89.38 162 GLY A O 1
ATOM 1181 N N . THR A 1 163 ? 13.521 11.267 -1.175 1.00 91.12 163 THR A N 1
ATOM 1182 C CA . THR A 1 163 ? 14.930 11.670 -1.071 1.00 91.12 163 THR A CA 1
ATOM 1183 C C . THR A 1 163 ? 15.820 10.430 -1.070 1.00 91.12 163 THR A C 1
ATOM 1185 O O . THR A 1 163 ? 16.677 10.294 -1.947 1.00 91.12 163 THR A O 1
ATOM 1188 N N . ASN A 1 164 ? 15.560 9.514 -0.138 1.00 88.88 164 ASN A N 1
ATOM 1189 C CA . ASN A 1 164 ? 16.247 8.239 0.012 1.00 88.88 164 ASN A CA 1
ATOM 1190 C C . ASN A 1 164 ? 15.232 7.115 -0.125 1.00 88.88 164 ASN A C 1
ATOM 1192 O O . ASN A 1 164 ? 14.211 7.126 0.565 1.00 88.88 164 ASN A O 1
ATOM 1196 N N . VAL A 1 165 ? 15.512 6.147 -0.992 1.00 87.75 165 VAL A N 1
ATOM 1197 C CA . VAL A 1 165 ? 14.658 4.966 -1.114 1.00 87.75 165 VAL A CA 1
ATOM 1198 C C . VAL A 1 165 ? 15.476 3.696 -1.142 1.00 87.75 165 VAL A C 1
ATOM 1200 O O . VAL A 1 165 ? 16.347 3.514 -1.992 1.00 87.75 165 VAL A O 1
ATOM 1203 N N . ASP A 1 166 ? 15.116 2.797 -0.242 1.00 87.62 166 ASP A N 1
ATOM 1204 C CA . ASP A 1 166 ? 15.691 1.471 -0.138 1.00 87.62 166 ASP A CA 1
ATOM 1205 C C . ASP A 1 166 ? 14.662 0.455 -0.638 1.00 87.62 166 ASP A C 1
ATOM 1207 O O . ASP A 1 166 ? 13.613 0.262 -0.024 1.00 87.62 166 ASP A O 1
ATOM 1211 N N . LEU A 1 167 ? 14.954 -0.191 -1.771 1.00 83.31 167 LEU A N 1
ATOM 1212 C CA . LEU A 1 167 ? 14.125 -1.248 -2.348 1.00 83.31 167 LEU A CA 1
ATOM 1213 C C . LEU A 1 167 ? 14.798 -2.609 -2.161 1.00 83.31 167 LEU A C 1
ATOM 1215 O O . LEU A 1 167 ? 15.799 -2.935 -2.802 1.00 83.31 167 LEU A O 1
ATOM 1219 N N . SER A 1 168 ? 14.216 -3.446 -1.310 1.00 83.19 168 SER A N 1
ATOM 1220 C CA . SER A 1 168 ? 14.663 -4.816 -1.082 1.00 83.19 168 SER A CA 1
ATOM 1221 C C . SER A 1 168 ? 13.686 -5.812 -1.697 1.00 83.19 168 SER A C 1
ATOM 1223 O O . SER A 1 168 ? 12.514 -5.869 -1.332 1.00 83.19 168 SER A O 1
ATOM 1225 N N . VAL A 1 169 ? 14.192 -6.628 -2.621 1.00 74.62 169 VAL A N 1
ATOM 1226 C CA . VAL A 1 169 ? 13.489 -7.753 -3.238 1.00 74.62 169 VAL A CA 1
ATOM 1227 C C . VAL A 1 169 ? 14.227 -9.043 -2.894 1.00 74.62 169 VAL A C 1
ATOM 1229 O O . VAL A 1 169 ? 15.329 -9.301 -3.377 1.00 74.62 169 VAL A O 1
ATOM 1232 N N . GLN A 1 170 ? 13.630 -9.891 -2.058 1.00 70.69 170 GLN A N 1
ATOM 1233 C CA . GLN A 1 170 ? 14.354 -11.045 -1.504 1.00 70.69 170 GLN A CA 1
ATOM 1234 C C . GLN A 1 170 ? 14.610 -12.156 -2.533 1.00 70.69 170 GLN A C 1
ATOM 1236 O O . GLN A 1 170 ? 15.569 -12.919 -2.389 1.00 70.69 170 GLN A O 1
ATOM 1241 N N . ARG A 1 171 ? 13.769 -12.264 -3.571 1.00 69.56 171 ARG A N 1
ATOM 1242 C CA . ARG A 1 171 ? 13.802 -13.390 -4.514 1.00 69.56 171 ARG A CA 1
ATOM 1243 C C . ARG A 1 171 ? 13.926 -12.975 -5.979 1.00 69.56 171 ARG A C 1
ATOM 1245 O O . ARG A 1 171 ? 14.985 -13.193 -6.561 1.00 69.56 171 ARG A O 1
ATOM 1252 N N . LEU A 1 172 ? 12.870 -12.429 -6.586 1.00 68.25 172 LEU A N 1
ATOM 1253 C CA . LEU A 1 172 ? 12.846 -12.097 -8.014 1.00 68.25 172 LEU A CA 1
ATOM 1254 C C . LEU A 1 172 ? 11.872 -10.953 -8.309 1.00 68.25 172 LEU A C 1
ATOM 1256 O O . LEU A 1 172 ? 10.676 -11.078 -8.054 1.00 68.25 172 LEU A O 1
ATOM 1260 N N . LEU A 1 173 ? 12.373 -9.890 -8.935 1.00 68.31 173 LEU A N 1
ATOM 1261 C CA . LEU A 1 173 ? 11.542 -8.867 -9.561 1.00 68.31 173 LEU A CA 1
ATOM 1262 C C . LEU A 1 173 ? 11.350 -9.214 -11.043 1.00 68.31 173 LEU A C 1
ATOM 1264 O O . LEU A 1 173 ? 12.302 -9.141 -11.825 1.00 68.31 173 LEU A O 1
ATOM 1268 N N . VAL A 1 174 ? 10.125 -9.583 -11.427 1.00 66.56 174 VAL A N 1
ATOM 1269 C CA . VAL A 1 174 ? 9.735 -9.787 -12.831 1.00 66.56 174 VAL A CA 1
ATOM 1270 C C . VAL A 1 174 ? 8.915 -8.585 -13.283 1.00 66.56 174 VAL A C 1
ATOM 1272 O O . VAL A 1 174 ? 7.723 -8.493 -13.015 1.00 66.56 174 VAL A O 1
ATOM 1275 N N . ALA A 1 175 ? 9.546 -7.639 -13.967 1.00 60.56 175 ALA A N 1
ATOM 1276 C CA . ALA A 1 175 ? 8.840 -6.493 -14.532 1.00 60.56 175 ALA A CA 1
ATOM 1277 C C . ALA A 1 175 ? 8.264 -6.870 -15.908 1.00 60.56 175 ALA A C 1
ATOM 1279 O O . ALA A 1 175 ? 8.817 -6.462 -16.923 1.00 60.56 175 ALA A O 1
ATOM 1280 N N . ASP A 1 176 ? 7.216 -7.706 -15.941 1.00 63.47 176 ASP A N 1
ATOM 1281 C CA . ASP A 1 176 ? 6.587 -8.141 -17.202 1.00 63.47 176 ASP A CA 1
ATOM 1282 C C . ASP A 1 176 ? 5.910 -6.969 -17.923 1.00 63.47 176 ASP A C 1
ATOM 1284 O O . ASP A 1 176 ? 6.500 -6.344 -18.802 1.00 63.47 176 ASP A O 1
ATOM 1288 N N . SER A 1 177 ? 4.720 -6.573 -17.468 1.00 58.50 177 SER A N 1
ATOM 1289 C CA . SER A 1 177 ? 4.057 -5.337 -17.904 1.00 58.50 177 SER A CA 1
ATOM 1290 C C . SER A 1 177 ? 3.954 -4.289 -16.790 1.00 58.50 177 SER A C 1
ATOM 1292 O O . SER A 1 177 ? 3.124 -3.379 -16.860 1.00 58.50 177 SER A O 1
ATOM 1294 N N . ALA A 1 178 ? 4.733 -4.449 -15.720 1.00 64.44 178 ALA A N 1
ATOM 1295 C CA . ALA A 1 178 ? 4.709 -3.525 -14.601 1.00 64.44 178 ALA A CA 1
ATOM 1296 C C . ALA A 1 178 ? 5.495 -2.246 -14.939 1.00 64.44 178 ALA A C 1
ATOM 1298 O O . ALA A 1 178 ? 6.631 -2.316 -15.410 1.00 64.44 178 ALA A O 1
ATOM 1299 N N . ALA A 1 179 ? 4.902 -1.074 -14.698 1.00 71.81 179 ALA A N 1
ATOM 1300 C CA . ALA A 1 179 ? 5.572 0.210 -14.890 1.00 71.81 179 ALA A CA 1
ATOM 1301 C C . ALA A 1 179 ? 6.115 0.719 -13.552 1.00 71.81 179 ALA A C 1
ATOM 1303 O O . ALA A 1 179 ? 5.347 1.010 -12.636 1.00 71.81 179 ALA A O 1
ATOM 1304 N N . PHE A 1 180 ? 7.434 0.863 -13.459 1.00 74.00 180 PHE A N 1
ATOM 1305 C CA . PHE A 1 180 ? 8.104 1.442 -12.298 1.00 74.00 180 PHE A CA 1
ATOM 1306 C C . PHE A 1 180 ? 8.614 2.838 -12.644 1.00 74.00 180 PHE A C 1
ATOM 1308 O O . PHE A 1 180 ? 9.409 3.008 -13.567 1.00 74.00 180 PHE A O 1
ATOM 1315 N N . SER A 1 181 ? 8.162 3.836 -11.892 1.00 79.88 181 SER A N 1
ATOM 1316 C CA . SER A 1 181 ? 8.653 5.208 -11.960 1.00 79.88 181 SER A CA 1
ATOM 1317 C C . SER A 1 181 ? 9.273 5.577 -10.622 1.00 79.88 181 SER A C 1
ATOM 1319 O O . SER A 1 181 ? 8.599 5.597 -9.595 1.00 79.88 181 SER A O 1
ATOM 1321 N N . ILE A 1 182 ? 10.563 5.883 -10.638 1.00 76.44 182 ILE A N 1
ATOM 1322 C CA . ILE A 1 182 ? 11.359 6.209 -9.457 1.00 76.44 182 ILE A CA 1
ATOM 1323 C C . ILE A 1 182 ? 11.939 7.614 -9.662 1.00 76.44 182 ILE A C 1
ATOM 1325 O O . ILE A 1 182 ? 12.634 7.855 -10.647 1.00 76.44 182 ILE A O 1
ATOM 1329 N N . SER A 1 183 ? 11.655 8.546 -8.747 1.00 82.81 183 SER A N 1
ATOM 1330 C CA . SER A 1 183 ? 12.177 9.924 -8.775 1.00 82.81 183 SER A CA 1
ATOM 1331 C C . SER A 1 183 ? 12.839 10.275 -7.445 1.00 82.81 183 SER A C 1
ATOM 1333 O O . SER A 1 183 ? 12.129 10.563 -6.477 1.00 82.81 183 SER A O 1
ATOM 1335 N N . MET A 1 184 ? 14.179 10.203 -7.375 1.00 80.31 184 MET A N 1
ATOM 1336 C CA . MET A 1 184 ? 14.908 10.239 -6.097 1.00 80.31 184 MET A CA 1
ATOM 1337 C C . MET A 1 184 ? 16.311 10.849 -6.148 1.00 80.31 184 MET A C 1
ATOM 1339 O O . MET A 1 184 ? 16.876 11.019 -7.228 1.00 80.31 184 MET A O 1
ATOM 1343 N N . GLN A 1 185 ? 16.875 11.162 -4.970 1.00 75.38 185 GLN A N 1
ATOM 1344 C CA . GLN A 1 185 ? 18.275 11.592 -4.838 1.00 75.38 185 GLN A CA 1
ATOM 1345 C C . GLN A 1 185 ? 19.237 10.405 -4.688 1.00 75.38 185 GLN A C 1
ATOM 1347 O O . GLN A 1 185 ? 20.309 10.428 -5.289 1.00 75.38 185 GLN A O 1
ATOM 1352 N N . SER A 1 186 ? 18.856 9.378 -3.922 1.00 75.38 186 SER A N 1
ATOM 1353 C CA . SER A 1 186 ? 19.641 8.150 -3.722 1.00 75.38 186 SER A CA 1
ATOM 1354 C C . SER A 1 186 ? 18.737 6.915 -3.717 1.00 75.38 186 SER A C 1
ATOM 1356 O O . SER A 1 186 ? 17.612 6.994 -3.222 1.00 75.38 186 SER A O 1
ATOM 1358 N N . PHE A 1 187 ? 19.229 5.787 -4.248 1.00 75.38 187 PHE A N 1
ATOM 1359 C CA . PHE A 1 187 ? 18.510 4.510 -4.230 1.00 75.38 187 PHE A CA 1
ATOM 1360 C C . PHE A 1 187 ? 19.449 3.306 -4.015 1.00 75.38 187 PHE A C 1
ATOM 1362 O O . PHE A 1 187 ? 20.557 3.295 -4.558 1.00 75.38 187 PHE A O 1
ATOM 1369 N N . ASP A 1 188 ? 18.999 2.296 -3.262 1.00 77.00 188 ASP A N 1
ATOM 1370 C CA . ASP A 1 188 ? 19.629 0.965 -3.151 1.00 77.00 188 ASP A CA 1
ATOM 1371 C C . ASP A 1 188 ? 18.630 -0.109 -3.624 1.00 77.00 188 ASP A C 1
ATOM 1373 O O . ASP A 1 188 ? 17.451 -0.060 -3.271 1.00 77.00 188 ASP A O 1
ATOM 1377 N N . ILE A 1 189 ? 19.086 -1.068 -4.440 1.00 73.25 189 ILE A N 1
ATOM 1378 C CA . ILE A 1 189 ? 18.286 -2.231 -4.861 1.00 73.25 189 ILE A CA 1
ATOM 1379 C C . ILE A 1 189 ? 19.003 -3.495 -4.420 1.00 73.25 189 ILE A C 1
ATOM 1381 O O . ILE A 1 189 ? 20.132 -3.766 -4.833 1.00 73.25 189 ILE A O 1
ATOM 1385 N N . ARG A 1 190 ? 18.304 -4.327 -3.653 1.00 79.12 190 ARG A N 1
ATOM 1386 C CA . ARG A 1 190 ? 18.779 -5.655 -3.253 1.00 79.12 190 ARG A CA 1
ATOM 1387 C C . ARG A 1 190 ? 17.898 -6.702 -3.912 1.00 79.12 190 ARG A C 1
ATOM 1389 O O . ARG A 1 190 ? 16.688 -6.617 -3.782 1.00 79.12 190 ARG A O 1
ATOM 1396 N N . GLY A 1 191 ? 18.482 -7.667 -4.622 1.00 73.75 191 GLY A N 1
ATOM 1397 C CA . GLY A 1 191 ? 17.725 -8.761 -5.245 1.00 73.75 191 GLY A CA 1
ATOM 1398 C C . GLY A 1 191 ? 18.136 -9.092 -6.676 1.00 73.75 191 GLY A C 1
ATOM 1399 O O . GLY A 1 191 ? 19.126 -8.577 -7.196 1.00 73.75 191 GLY A O 1
ATOM 1400 N N . TRP A 1 192 ? 17.355 -9.970 -7.310 1.00 71.50 192 TRP A N 1
ATOM 1401 C CA . TRP A 1 192 ? 17.510 -10.346 -8.717 1.00 71.50 192 TRP A CA 1
ATOM 1402 C C . TRP A 1 192 ? 16.445 -9.662 -9.576 1.00 71.50 192 TRP A C 1
ATOM 1404 O O . TRP A 1 192 ? 15.247 -9.819 -9.342 1.00 71.50 192 TRP A O 1
ATOM 1414 N N . LEU A 1 193 ? 16.895 -8.927 -10.592 1.00 68.00 193 LEU A N 1
ATOM 1415 C CA . LEU A 1 193 ? 16.059 -8.286 -11.606 1.00 68.00 193 LEU A CA 1
ATOM 1416 C C . LEU A 1 193 ? 16.026 -9.173 -12.859 1.00 68.00 193 LEU A C 1
ATOM 1418 O O . LEU A 1 193 ? 17.084 -9.524 -13.382 1.00 68.00 193 LEU A O 1
ATOM 1422 N N . SER A 1 194 ? 14.837 -9.504 -13.365 1.00 69.19 194 SER A N 1
ATOM 1423 C CA . SER A 1 194 ? 14.674 -10.162 -14.669 1.00 69.19 194 SER A CA 1
ATOM 1424 C C . SER A 1 194 ? 13.818 -9.285 -15.588 1.00 69.19 194 SER A C 1
ATOM 1426 O O . SER A 1 194 ? 12.591 -9.323 -15.475 1.00 69.19 194 SER A O 1
ATOM 1428 N N . PRO A 1 195 ? 14.424 -8.479 -16.483 1.00 63.44 195 PRO A N 1
ATOM 1429 C CA . PRO A 1 195 ? 13.668 -7.718 -17.473 1.00 63.44 195 PRO A CA 1
ATOM 1430 C C . PRO A 1 195 ? 13.030 -8.665 -18.494 1.00 63.44 195 PRO A C 1
ATOM 1432 O O . PRO A 1 195 ? 13.622 -9.685 -18.854 1.00 63.44 195 PRO A O 1
ATOM 1435 N N . VAL A 1 196 ? 11.841 -8.324 -18.993 1.00 62.56 196 VAL A N 1
ATOM 1436 C CA . VAL A 1 196 ? 11.241 -9.063 -20.107 1.00 62.56 196 VAL A CA 1
ATOM 1437 C C . VAL A 1 196 ? 11.893 -8.623 -21.406 1.00 62.56 196 VAL A C 1
ATOM 1439 O O . VAL A 1 196 ? 11.857 -7.455 -21.785 1.00 62.56 196 VAL A O 1
ATOM 1442 N N . THR A 1 197 ? 12.518 -9.573 -22.095 1.00 62.66 197 THR A N 1
ATOM 1443 C CA . THR A 1 197 ? 12.982 -9.382 -23.466 1.00 62.66 197 THR A CA 1
ATOM 1444 C C . THR A 1 197 ? 11.786 -9.595 -24.395 1.00 62.66 197 THR A C 1
ATOM 1446 O O . THR A 1 197 ? 11.296 -10.727 -24.466 1.00 62.66 197 THR A O 1
ATOM 1449 N N . PRO A 1 198 ? 11.275 -8.557 -25.085 1.00 58.47 198 PRO A N 1
ATOM 1450 C CA . PRO A 1 198 ? 10.204 -8.742 -26.055 1.00 58.47 198 PRO A CA 1
ATO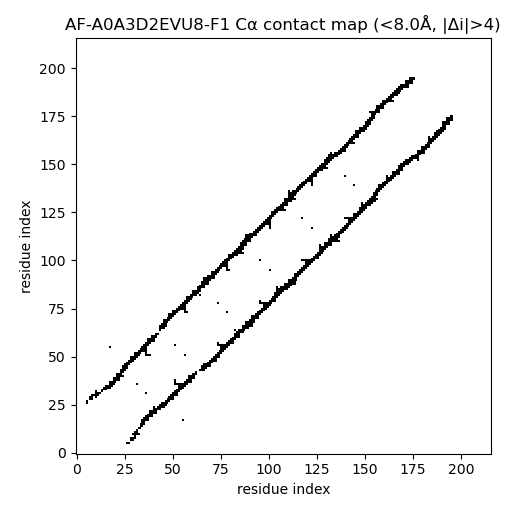M 1451 C C . PRO A 1 198 ? 10.651 -9.714 -27.150 1.00 58.47 198 PRO A C 1
ATOM 1453 O O . PRO A 1 198 ? 11.831 -9.786 -27.489 1.00 58.47 198 PRO A O 1
ATOM 1456 N N . THR A 1 199 ? 9.702 -10.469 -27.702 1.00 68.38 199 THR A N 1
ATOM 1457 C CA . THR A 1 199 ? 9.960 -11.407 -28.800 1.00 68.38 199 THR A CA 1
ATOM 1458 C C . THR A 1 199 ? 10.620 -10.670 -29.967 1.00 68.38 199 THR A C 1
ATOM 1460 O O . THR A 1 199 ? 10.036 -9.728 -30.504 1.00 68.38 199 THR A O 1
ATOM 1463 N N . GLU A 1 200 ? 11.830 -11.075 -30.358 1.00 66.25 200 GLU A N 1
ATOM 1464 C CA . GLU A 1 200 ? 12.530 -10.465 -31.491 1.00 66.25 200 GLU A CA 1
ATOM 1465 C C . GLU A 1 200 ? 11.729 -10.672 -32.786 1.00 66.25 200 GLU A C 1
ATOM 1467 O O . GLU A 1 200 ? 11.425 -11.802 -33.172 1.00 66.25 200 GLU A O 1
ATOM 1472 N N . VAL A 1 201 ? 11.398 -9.577 -33.479 1.00 75.19 201 VAL A N 1
ATOM 1473 C CA . VAL A 1 201 ? 10.811 -9.608 -34.825 1.00 75.19 201 VAL A CA 1
ATOM 1474 C C . VAL A 1 201 ? 11.882 -9.165 -35.813 1.00 75.19 201 VAL A C 1
ATOM 1476 O O . VAL A 1 201 ? 12.209 -7.983 -35.904 1.00 75.19 201 VAL A O 1
ATOM 1479 N N . TRP A 1 202 ? 12.428 -10.116 -36.567 1.00 62.25 202 TRP A N 1
ATOM 1480 C CA . TRP A 1 202 ? 13.336 -9.823 -37.671 1.00 62.25 202 TRP A CA 1
ATOM 1481 C C . TRP A 1 202 ? 12.523 -9.360 -38.883 1.00 62.25 202 TRP A C 1
ATOM 1483 O O . TRP A 1 202 ? 11.771 -10.138 -39.467 1.00 62.25 202 TRP A O 1
ATOM 1493 N N . ILE A 1 203 ? 12.663 -8.087 -39.261 1.00 74.06 203 ILE A N 1
ATOM 1494 C CA . ILE A 1 203 ? 12.173 -7.580 -40.546 1.00 74.06 203 ILE A CA 1
ATOM 1495 C C . ILE A 1 203 ? 13.367 -7.568 -41.498 1.00 74.06 203 ILE A C 1
ATOM 1497 O O . ILE A 1 203 ? 14.291 -6.772 -41.330 1.00 74.06 203 ILE A O 1
ATOM 1501 N N . GLU A 1 204 ? 13.366 -8.451 -42.496 1.00 68.31 204 GLU A N 1
ATOM 1502 C CA . GLU A 1 204 ? 14.330 -8.365 -43.591 1.00 68.31 204 GLU A CA 1
ATOM 1503 C C . GLU A 1 204 ? 14.025 -7.116 -44.423 1.00 68.31 204 GLU A C 1
ATOM 1505 O O . GLU A 1 204 ? 13.034 -7.047 -45.152 1.00 68.31 204 GLU A O 1
ATOM 1510 N N . GLN A 1 205 ? 14.881 -6.102 -44.311 1.00 64.12 205 GLN A N 1
ATOM 1511 C CA . GLN A 1 205 ? 14.825 -4.938 -45.182 1.00 64.12 205 GLN A CA 1
ATOM 1512 C C . GLN A 1 205 ? 15.613 -5.249 -46.455 1.00 64.12 205 GLN A C 1
ATOM 1514 O O . GLN A 1 205 ? 16.844 -5.247 -46.455 1.00 64.12 205 GLN A O 1
ATOM 1519 N N . THR A 1 206 ? 14.914 -5.506 -47.559 1.00 71.25 206 THR A N 1
ATOM 1520 C CA . THR A 1 206 ? 15.554 -5.591 -48.875 1.00 71.25 206 THR A CA 1
ATOM 1521 C C . THR A 1 206 ? 16.034 -4.190 -49.257 1.00 71.25 206 THR A C 1
ATOM 1523 O O . THR A 1 206 ? 15.236 -3.319 -49.599 1.00 71.25 206 THR A O 1
ATOM 1526 N N . VAL A 1 207 ? 17.339 -3.934 -49.150 1.00 72.00 207 VAL A N 1
ATOM 1527 C CA . VAL A 1 207 ? 17.946 -2.696 -49.654 1.00 72.00 207 VAL A CA 1
ATOM 1528 C C . VAL A 1 207 ? 18.036 -2.821 -51.179 1.00 72.00 207 VAL A C 1
ATOM 1530 O O . VAL A 1 207 ? 18.675 -3.764 -51.652 1.00 72.00 207 VAL A O 1
ATOM 1533 N N . PRO A 1 208 ? 17.411 -1.929 -51.971 1.00 69.31 208 PRO A N 1
ATOM 1534 C CA . PRO A 1 208 ? 17.551 -1.972 -53.421 1.00 69.31 208 PRO A CA 1
ATOM 1535 C C . PRO A 1 208 ? 19.019 -1.757 -53.798 1.00 69.31 208 PRO A C 1
ATOM 1537 O O . PRO A 1 208 ? 19.619 -0.748 -53.428 1.00 69.31 208 PRO A O 1
ATOM 1540 N N . THR A 1 209 ? 19.605 -2.707 -54.524 1.00 68.94 209 THR A N 1
ATOM 1541 C CA . THR A 1 209 ? 20.922 -2.542 -55.148 1.00 68.94 209 THR A CA 1
ATOM 1542 C C . THR A 1 209 ? 20.844 -1.491 -56.257 1.00 68.94 209 THR A C 1
ATOM 1544 O O . THR A 1 209 ? 19.854 -1.441 -56.984 1.00 68.94 209 THR A O 1
ATOM 1547 N N . GLU A 1 210 ? 21.883 -0.658 -56.336 1.00 68.44 210 GLU A N 1
ATOM 1548 C CA . GLU A 1 210 ? 22.058 0.537 -57.177 1.00 68.44 210 GLU A CA 1
ATOM 1549 C C . GLU A 1 210 ? 21.289 0.563 -58.511 1.00 68.44 210 GLU A C 1
ATOM 1551 O O . GLU A 1 210 ? 21.367 -0.353 -59.331 1.00 68.44 210 GLU A O 1
ATOM 1556 N N . ILE A 1 211 ? 20.601 1.684 -58.756 1.00 64.06 211 ILE A N 1
ATOM 1557 C CA . ILE A 1 211 ? 19.984 2.007 -60.044 1.00 64.06 211 ILE A CA 1
ATOM 1558 C C . ILE A 1 211 ? 21.046 2.705 -60.900 1.00 64.06 211 ILE A C 1
ATOM 1560 O O . ILE A 1 211 ? 21.356 3.874 -60.672 1.00 64.06 211 ILE A O 1
ATOM 1564 N N . TRP A 1 212 ? 21.595 2.002 -61.888 1.00 56.84 212 TRP A N 1
ATOM 1565 C CA . TRP A 1 212 ? 22.427 2.626 -62.916 1.00 56.84 212 TRP A CA 1
ATOM 1566 C C . TRP A 1 212 ? 21.527 3.322 -63.936 1.00 56.84 212 TRP A C 1
ATOM 1568 O O . TRP A 1 212 ? 20.647 2.697 -64.528 1.00 56.84 212 TRP A O 1
ATOM 1578 N N . VAL A 1 213 ? 21.730 4.627 -64.113 1.00 71.06 213 VAL A N 1
ATOM 1579 C CA . VAL A 1 213 ? 21.075 5.415 -65.161 1.00 71.06 213 VAL A CA 1
ATOM 1580 C C . VAL A 1 213 ? 22.119 5.671 -66.239 1.00 71.06 213 VAL A C 1
ATOM 1582 O O . VAL A 1 213 ? 23.125 6.328 -65.969 1.00 71.06 213 VAL A O 1
ATOM 1585 N N . ASP A 1 214 ? 21.904 5.137 -67.439 1.00 67.88 214 ASP A N 1
ATOM 1586 C CA . ASP A 1 214 ? 22.794 5.402 -68.569 1.00 67.88 214 ASP A CA 1
ATOM 1587 C C . ASP A 1 214 ? 22.694 6.875 -68.987 1.00 67.88 214 ASP A C 1
ATOM 1589 O O . ASP A 1 214 ? 21.601 7.437 -69.114 1.00 67.88 214 ASP A O 1
ATOM 1593 N N . ALA A 1 215 ? 23.850 7.509 -69.187 1.00 62.09 215 ALA A N 1
ATOM 1594 C CA . ALA A 1 215 ? 23.932 8.870 -69.699 1.00 62.09 215 ALA A CA 1
ATOM 1595 C C . ALA A 1 215 ? 23.608 8.887 -71.203 1.00 62.09 215 ALA A C 1
ATOM 1597 O O . ALA A 1 215 ? 24.185 8.119 -71.973 1.00 62.09 215 ALA A O 1
ATOM 1598 N N . SER A 1 216 ? 22.676 9.766 -71.584 1.00 64.94 216 SER A N 1
ATOM 1599 C CA . SER A 1 216 ? 22.231 10.034 -72.961 1.00 64.94 216 SER A CA 1
ATOM 1600 C C . SER A 1 216 ? 23.322 10.597 -73.864 1.00 64.94 216 SER A C 1
ATOM 1602 O O . SER A 1 216 ? 24.030 11.509 -73.372 1.00 64.94 216 SER A O 1
#